Protein AF-0000000086744823 (afdb_homodimer)

Organism: NCBI:txid471575

Nearest PDB structures (foldseek):
  2ict-assembly1_A  TM=8.685E-01  e=1.129E-08  Escherichia coli CFT073
  2icp-assembly1_A  TM=9.315E-01  e=4.390E-08  Escherichia coli CFT073
  6cf1-assembly1_A  TM=9.263E-01  e=2.121E-07  Proteus vulgaris
  6cf1-assembly1_B  TM=9.014E-01  e=3.276E-07  Proteus vulgaris
  6chv-assembly1_C  TM=9.657E-01  e=1.025E-06  Proteus vulgaris

InterPro domains:
  IPR001387 Cro/C1-type, helix-turn-helix domain [PF01381] (16-65)
  IPR001387 Cro/C1-type, helix-turn-helix domain [PS50943] (13-67)
  IPR001387 Cro/C1-type, helix-turn-helix domain [SM00530] (12-67)
  IPR001387 Cro/C1-type, helix-turn-helix domain [cd00093] (10-65)
  IPR010982 Lambda repressor-like, DNA-binding domain superfamily [G3DSA:1.10.260.40] (1-90)
  IPR010982 Lambda repressor-like, DNA-binding domain superfamily [SSF47413] (8-87)
  IPR013430 Toxin-antitoxin system, antidote protein, HigA [PTHR36924] (1-86)
  IPR013430 Toxin-antitoxin system, antidote protein, HigA [TIGR02607] (3-82)

Structure (mmCIF, N/CA/C/O backbone):
data_AF-0000000086744823-model_v1
#
loop_
_entity.id
_entity.type
_entity.pdbx_description
1 polymer 'Addiction module antidote protein, HigA family'
#
loop_
_atom_site.group_PDB
_atom_site.id
_atom_site.type_symbol
_atom_site.label_atom_id
_atom_site.label_alt_id
_atom_site.label_comp_id
_atom_site.label_asym_id
_atom_site.label_entity_id
_atom_site.label_seq_id
_atom_site.pdbx_PDB_ins_code
_atom_site.Cartn_x
_atom_site.Cartn_y
_atom_site.Cartn_z
_atom_site.occupancy
_atom_site.B_iso_or_equiv
_atom_site.auth_seq_id
_atom_site.auth_comp_id
_atom_site.auth_asym_id
_atom_site.auth_atom_id
_atom_site.pdbx_PDB_model_num
ATOM 1 N N . MET A 1 1 ? -9.789 -8.57 24.078 1 36.53 1 MET A N 1
ATOM 2 C CA . MET A 1 1 ? -9.242 -9.414 23.016 1 36.53 1 MET A CA 1
ATOM 3 C C . MET A 1 1 ? -8.055 -8.734 22.344 1 36.53 1 MET A C 1
ATOM 5 O O . MET A 1 1 ? -8.172 -7.609 21.859 1 36.53 1 MET A O 1
ATOM 9 N N . THR A 1 2 ? -6.91 -9.086 22.781 1 45.69 2 THR A N 1
ATOM 10 C CA . THR A 1 2 ? -5.645 -8.484 22.375 1 45.69 2 THR A CA 1
ATOM 11 C C . THR A 1 2 ? -5.57 -8.352 20.844 1 45.69 2 THR A C 1
ATOM 13 O O . THR A 1 2 ? -6.016 -9.242 20.125 1 45.69 2 THR A O 1
ATOM 16 N N . LYS A 1 3 ? -5.641 -7.324 20.359 1 59 3 LYS A N 1
ATOM 17 C CA . LYS A 1 3 ? -5.789 -7.066 18.938 1 59 3 LYS A CA 1
ATOM 18 C C . LYS A 1 3 ? -4.793 -7.891 18.125 1 59 3 LYS A C 1
ATOM 20 O O . LYS A 1 3 ? -3.58 -7.734 18.266 1 59 3 LYS A O 1
ATOM 25 N N . ARG A 1 4 ? -5 -9.133 17.781 1 75.38 4 ARG A N 1
ATOM 26 C CA . ARG A 1 4 ? -4.141 -10.047 17.047 1 75.38 4 ARG A CA 1
ATOM 27 C C . ARG A 1 4 ? -3.756 -9.461 15.695 1 75.38 4 ARG A C 1
ATOM 29 O O . ARG A 1 4 ? -4.566 -8.797 15.047 1 75.38 4 ARG A O 1
ATOM 36 N N . MET A 1 5 ? -2.48 -9.422 15.492 1 85.38 5 MET A N 1
ATOM 37 C CA . MET A 1 5 ? -1.917 -8.992 14.219 1 85.38 5 MET A CA 1
ATOM 38 C C . MET A 1 5 ? -2.506 -9.789 13.062 1 85.38 5 MET A C 1
ATOM 40 O O . MET A 1 5 ? -2.576 -11.016 13.125 1 85.38 5 MET A O 1
ATOM 44 N N . PRO A 1 6 ? -3.061 -9.148 12.102 1 91 6 PRO A N 1
ATOM 45 C CA . PRO A 1 6 ? -3.49 -9.891 10.914 1 91 6 PRO A CA 1
ATOM 46 C C . PRO A 1 6 ? -2.352 -10.664 10.258 1 91 6 PRO A C 1
ATOM 48 O O . PRO A 1 6 ? -1.188 -10.266 10.359 1 91 6 PRO A O 1
ATOM 51 N N . PRO A 1 7 ? -2.73 -11.789 9.672 1 92 7 PRO A N 1
ATOM 52 C CA . PRO A 1 7 ? -1.676 -12.531 8.977 1 92 7 PRO A CA 1
ATOM 53 C C . PRO A 1 7 ? -1.131 -11.789 7.762 1 92 7 PRO A C 1
ATOM 55 O O . PRO A 1 7 ? -1.857 -11.016 7.133 1 92 7 PRO A O 1
ATOM 58 N N . HIS A 1 8 ? 0.175 -11.977 7.48 1 94.81 8 HIS A N 1
ATOM 59 C CA . HIS A 1 8 ? 0.732 -11.492 6.223 1 94.81 8 HIS A CA 1
ATOM 60 C C . HIS A 1 8 ? 0.038 -12.141 5.031 1 94.81 8 HIS A C 1
ATOM 62 O O . HIS A 1 8 ? -0.361 -13.305 5.098 1 94.81 8 HIS A O 1
ATOM 68 N N . PRO A 1 9 ? -0.088 -11.469 3.93 1 96.56 9 PRO A N 1
ATOM 69 C CA . PRO A 1 9 ? -0.709 -12.055 2.74 1 96.56 9 PRO A CA 1
ATOM 70 C C . PRO A 1 9 ? -0.057 -13.367 2.32 1 96.56 9 PRO A C 1
ATOM 72 O O . PRO A 1 9 ? -0.705 -14.211 1.698 1 96.56 9 PRO A O 1
ATOM 75 N N . GLY A 1 10 ? 1.222 -13.508 2.645 1 97.56 10 GLY A N 1
ATOM 76 C CA . GLY A 1 10 ? 1.954 -14.711 2.281 1 97.56 10 GLY A CA 1
ATOM 77 C C . GLY A 1 10 ? 1.254 -15.984 2.707 1 97.56 10 GLY A C 1
ATOM 78 O O . GLY A 1 10 ? 1.367 -17.016 2.039 1 97.56 10 GLY A O 1
ATOM 79 N N . ARG A 1 11 ? 0.621 -15.883 3.82 1 96.88 11 ARG A N 1
ATOM 80 C CA . ARG A 1 11 ? -0.115 -17.047 4.305 1 96.88 11 ARG A CA 1
ATOM 81 C C . ARG A 1 11 ? -1.202 -17.453 3.318 1 96.88 11 ARG A C 1
ATOM 83 O O . ARG A 1 11 ? -1.401 -18.656 3.068 1 96.88 11 ARG A O 1
ATOM 90 N N . TYR A 1 12 ? -1.898 -16.531 2.723 1 96.94 12 TYR A N 1
ATOM 91 C CA . TYR A 1 12 ? -2.959 -16.797 1.758 1 96.94 12 TYR A CA 1
ATOM 92 C C . TYR A 1 12 ? -2.385 -17.359 0.459 1 96.94 12 TYR A C 1
ATOM 94 O O . TYR A 1 12 ? -3.004 -18.203 -0.188 1 96.94 12 TYR A O 1
ATOM 102 N N . ILE A 1 13 ? -1.254 -16.844 0.133 1 97.81 13 ILE A N 1
ATOM 103 C CA . ILE A 1 13 ? -0.578 -17.375 -1.045 1 97.81 13 ILE A CA 1
ATOM 104 C C . ILE A 1 13 ? -0.221 -18.844 -0.814 1 97.81 13 ILE A C 1
ATOM 106 O O . ILE A 1 13 ? -0.459 -19.688 -1.679 1 97.81 13 ILE A O 1
ATOM 110 N N . SER A 1 14 ? 0.342 -19.094 0.362 1 97.56 14 SER A N 1
ATOM 111 C CA . SER A 1 14 ? 0.694 -20.469 0.732 1 97.56 14 SER A CA 1
ATOM 112 C C . SER A 1 14 ? -0.523 -21.391 0.679 1 97.56 14 SER A C 1
ATOM 114 O O . SER A 1 14 ? -0.449 -22.484 0.141 1 97.56 14 SER A O 1
ATOM 116 N N . ASP A 1 15 ? -1.592 -20.938 1.208 1 97 15 ASP A N 1
ATOM 117 C CA . ASP A 1 15 ? -2.836 -21.703 1.188 1 97 15 ASP A CA 1
ATOM 118 C C . ASP A 1 15 ? -3.27 -22 -0.245 1 97 15 ASP A C 1
ATOM 120 O O . ASP A 1 15 ? -3.691 -23.125 -0.548 1 97 15 ASP A O 1
ATOM 124 N N . GLU A 1 16 ? -3.207 -21.016 -1.104 1 95.44 16 GLU A N 1
ATOM 125 C CA . GLU A 1 16 ? -3.586 -21.188 -2.502 1 95.44 16 GLU A CA 1
ATOM 126 C C . GLU A 1 16 ? -2.66 -22.188 -3.205 1 95.44 16 GLU A C 1
ATOM 128 O O . GLU A 1 16 ? -3.107 -22.984 -4.027 1 95.44 16 GLU A O 1
ATOM 133 N N . MET A 1 17 ? -1.376 -22.094 -2.9 1 96.31 17 MET A N 1
ATOM 134 C CA . MET A 1 17 ? -0.42 -23.047 -3.467 1 96.31 17 MET A CA 1
ATOM 135 C C . MET A 1 17 ? -0.788 -24.469 -3.098 1 96.31 17 MET A C 1
ATOM 137 O O . MET A 1 17 ? -0.716 -25.375 -3.936 1 96.31 17 MET A O 1
ATOM 141 N N . GLU A 1 18 ? -1.136 -24.641 -1.868 1 96.56 18 GLU A N 1
ATOM 142 C CA . GLU A 1 18 ? -1.548 -25.969 -1.407 1 96.56 18 GLU A CA 1
ATOM 143 C C . GLU A 1 18 ? -2.816 -26.422 -2.119 1 96.56 18 GLU A C 1
ATOM 145 O O . GLU A 1 18 ? -2.908 -27.578 -2.551 1 96.56 18 GLU A O 1
ATOM 150 N N . HIS A 1 19 ? -3.746 -25.547 -2.242 1 94.62 19 HIS A N 1
ATOM 151 C CA . HIS A 1 19 ? -5.004 -25.844 -2.916 1 94.62 19 HIS A CA 1
ATOM 152 C C . HIS A 1 19 ? -4.77 -26.25 -4.371 1 94.62 19 HIS A C 1
ATOM 154 O O . HIS A 1 19 ? -5.379 -27.203 -4.859 1 94.62 19 HIS A O 1
ATOM 160 N N . LEU A 1 20 ? -3.871 -25.547 -5 1 93.44 20 LEU A N 1
ATOM 161 C CA . LEU A 1 20 ? -3.57 -25.781 -6.406 1 93.44 20 LEU A CA 1
ATOM 162 C C . LEU A 1 20 ? -2.551 -26.906 -6.562 1 93.44 20 LEU A C 1
ATOM 164 O O . LEU A 1 20 ? -2.268 -27.328 -7.684 1 93.44 20 LEU A O 1
ATOM 168 N N . ASN A 1 21 ? -2.02 -27.297 -5.438 1 96.06 21 ASN A N 1
ATOM 169 C CA . ASN A 1 21 ? -0.998 -28.344 -5.414 1 96.06 21 ASN A CA 1
ATOM 170 C C . ASN A 1 21 ? 0.19 -27.984 -6.301 1 96.06 21 ASN A C 1
ATOM 172 O O . ASN A 1 21 ? 0.597 -28.766 -7.152 1 96.06 21 ASN A O 1
ATOM 176 N N . ILE A 1 22 ? 0.748 -26.781 -6.043 1 96.31 22 ILE A N 1
ATOM 177 C CA . ILE A 1 22 ? 1.895 -26.344 -6.828 1 96.31 22 ILE A CA 1
ATOM 178 C C . ILE A 1 22 ? 3.043 -25.969 -5.891 1 96.31 22 ILE A C 1
ATOM 180 O O . ILE A 1 22 ? 2.82 -25.625 -4.73 1 96.31 22 ILE A O 1
ATOM 184 N N . SER A 1 23 ? 4.23 -26.062 -6.492 1 97.88 23 SER A N 1
ATOM 185 C CA . SER A 1 23 ? 5.43 -25.688 -5.746 1 97.88 23 SER A CA 1
ATOM 186 C C . SER A 1 23 ? 5.699 -24.203 -5.844 1 97.88 23 SER A C 1
ATOM 188 O O . SER A 1 23 ? 5.105 -23.5 -6.668 1 97.88 23 SER A O 1
ATOM 190 N N . LEU A 1 24 ? 6.621 -23.781 -4.996 1 98.31 24 LEU A N 1
ATOM 191 C CA . LEU A 1 24 ? 7.051 -22.391 -5.047 1 98.31 24 LEU A CA 1
ATOM 192 C C . LEU A 1 24 ? 7.688 -22.062 -6.398 1 98.31 24 LEU A C 1
ATOM 194 O O . LEU A 1 24 ? 7.477 -20.969 -6.941 1 98.31 24 LEU A O 1
ATOM 198 N N . ARG A 1 25 ? 8.414 -22.984 -6.906 1 98.38 25 ARG A N 1
ATOM 199 C CA . ARG A 1 25 ? 9.078 -22.797 -8.188 1 98.38 25 ARG A CA 1
ATOM 200 C C . ARG A 1 25 ? 8.062 -22.672 -9.32 1 98.38 25 ARG A C 1
ATOM 202 O O . ARG A 1 25 ? 8.234 -21.859 -10.227 1 98.38 25 ARG A O 1
ATOM 209 N N . ALA A 1 26 ? 7.074 -23.469 -9.25 1 98 26 ALA A N 1
ATOM 210 C CA . ALA A 1 26 ? 6.016 -23.422 -10.258 1 98 26 ALA A CA 1
ATOM 211 C C . ALA A 1 26 ? 5.285 -22.078 -10.211 1 98 26 ALA A C 1
ATOM 213 O O . ALA A 1 26 ? 4.988 -21.5 -11.258 1 98 26 ALA A O 1
ATOM 214 N N . LEU A 1 27 ? 4.969 -21.641 -9.008 1 98.19 27 LEU A N 1
ATOM 215 C CA . LEU A 1 27 ? 4.328 -20.344 -8.852 1 98.19 27 LEU A CA 1
ATOM 216 C C . LEU A 1 27 ? 5.223 -19.219 -9.391 1 98.19 27 LEU A C 1
ATOM 218 O O . LEU A 1 27 ? 4.754 -18.328 -10.086 1 98.19 27 LEU A O 1
ATOM 222 N N . ALA A 1 28 ? 6.461 -19.25 -9.047 1 98.62 28 ALA A N 1
ATOM 223 C CA . ALA A 1 28 ? 7.426 -18.266 -9.508 1 98.62 28 ALA A CA 1
ATOM 224 C C . ALA A 1 28 ? 7.43 -18.156 -11.031 1 98.62 28 ALA A C 1
ATOM 226 O O . ALA A 1 28 ? 7.398 -17.062 -11.586 1 98.62 28 ALA A O 1
ATOM 227 N N . ARG A 1 29 ? 7.465 -19.281 -11.641 1 98.19 29 ARG A N 1
ATOM 228 C CA . ARG A 1 29 ? 7.449 -19.328 -13.102 1 98.19 29 ARG A CA 1
ATOM 229 C C . ARG A 1 29 ? 6.172 -18.703 -13.656 1 98.19 29 ARG A C 1
ATOM 231 O O . ARG A 1 29 ? 6.219 -17.922 -14.602 1 98.19 29 ARG A O 1
ATOM 238 N N . ALA A 1 30 ? 5.074 -19.078 -13.055 1 97.69 30 ALA A N 1
ATOM 239 C CA . ALA A 1 30 ? 3.783 -18.578 -13.508 1 97.69 30 ALA A CA 1
ATOM 240 C C . ALA A 1 30 ? 3.701 -17.062 -13.352 1 97.69 30 ALA A C 1
ATOM 242 O O . ALA A 1 30 ? 3.076 -16.375 -14.164 1 97.69 30 ALA A O 1
ATOM 243 N N . LEU A 1 31 ? 4.328 -16.562 -12.336 1 97.69 31 LEU A N 1
ATOM 244 C CA . LEU A 1 31 ? 4.301 -15.141 -12.008 1 97.69 31 LEU A CA 1
ATOM 245 C C . LEU A 1 31 ? 5.367 -14.383 -12.789 1 97.69 31 LEU A C 1
ATOM 247 O O . LEU A 1 31 ? 5.402 -13.148 -12.773 1 97.69 31 LEU A O 1
ATOM 251 N N . ASP A 1 32 ? 6.25 -15.086 -13.414 1 97.75 32 ASP A N 1
ATOM 252 C CA . ASP A 1 32 ? 7.379 -14.5 -14.133 1 97.75 32 ASP A CA 1
ATOM 253 C C . ASP A 1 32 ? 8.273 -13.695 -13.188 1 97.75 32 ASP A C 1
ATOM 255 O O . ASP A 1 32 ? 8.594 -12.539 -13.461 1 97.75 32 ASP A O 1
ATOM 259 N N . VAL A 1 33 ? 8.523 -14.297 -12.086 1 97.94 33 VAL A N 1
ATOM 260 C CA . VAL A 1 33 ? 9.461 -13.742 -11.117 1 97.94 33 VAL A CA 1
ATOM 261 C C . VAL A 1 33 ? 10.406 -14.844 -10.625 1 97.94 33 VAL A C 1
ATOM 263 O O . VAL A 1 33 ? 10.195 -16.016 -10.914 1 97.94 33 VAL A O 1
ATOM 266 N N . SER A 1 34 ? 11.43 -14.422 -9.953 1 98.5 34 SER A N 1
ATOM 267 C CA . SER A 1 34 ? 12.352 -15.414 -9.398 1 98.5 34 SER A CA 1
ATOM 268 C C . SER A 1 34 ? 11.734 -16.141 -8.203 1 98.5 34 SER A C 1
ATOM 270 O O . SER A 1 34 ? 10.914 -15.57 -7.484 1 98.5 34 SER A O 1
ATOM 272 N N . PRO A 1 35 ? 12.141 -17.359 -7.961 1 98.56 35 PRO A N 1
ATOM 273 C CA . PRO A 1 35 ? 11.711 -18.062 -6.75 1 98.56 35 PRO A CA 1
ATOM 274 C C . PRO A 1 35 ? 12.039 -17.281 -5.473 1 98.56 35 PRO A C 1
ATOM 276 O O . PRO A 1 35 ? 11.258 -17.297 -4.523 1 98.56 35 PRO A O 1
ATOM 279 N N . SER A 1 36 ? 13.133 -16.641 -5.516 1 98.69 36 SER A N 1
ATOM 280 C CA . SER A 1 36 ? 13.516 -15.859 -4.344 1 98.69 36 SER A CA 1
ATOM 281 C C . SER A 1 36 ? 12.539 -14.719 -4.094 1 98.69 36 SER A C 1
ATOM 283 O O . SER A 1 36 ? 12.188 -14.43 -2.947 1 98.69 36 SER A O 1
ATOM 285 N N . THR A 1 37 ? 12.062 -14.078 -5.113 1 98.25 37 THR A N 1
ATOM 286 C CA . THR A 1 37 ? 11.148 -12.953 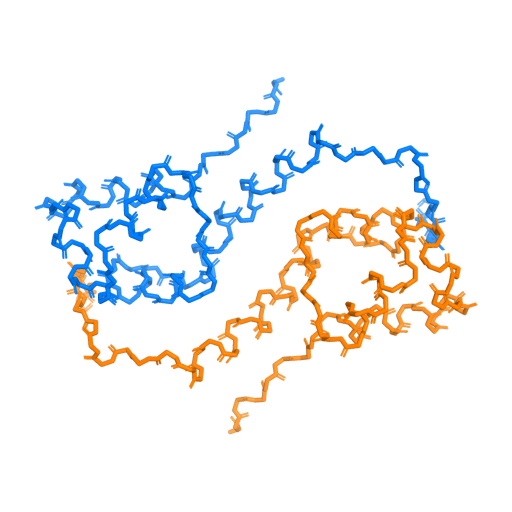-5.008 1 98.25 37 THR A CA 1
ATOM 287 C C . THR A 1 37 ? 9.828 -13.383 -4.387 1 98.25 37 THR A C 1
ATOM 289 O O . THR A 1 37 ? 9.391 -12.805 -3.387 1 98.25 37 THR A O 1
ATOM 292 N N . ILE A 1 38 ? 9.234 -14.391 -4.953 1 98.56 38 ILE A N 1
ATOM 293 C CA . ILE A 1 38 ? 7.93 -14.805 -4.449 1 98.56 38 ILE A CA 1
ATOM 294 C C . ILE A 1 38 ? 8.102 -15.547 -3.125 1 98.56 38 ILE A C 1
ATOM 296 O O . ILE A 1 38 ? 7.234 -15.477 -2.25 1 98.56 38 ILE A O 1
ATOM 300 N N . GLY A 1 39 ? 9.211 -16.25 -2.949 1 98.69 39 GLY A N 1
ATOM 301 C CA . GLY A 1 39 ? 9.492 -16.922 -1.688 1 98.69 39 GLY A CA 1
ATOM 302 C C . GLY A 1 39 ? 9.484 -15.977 -0.501 1 98.69 39 GLY A C 1
ATOM 303 O O . GLY A 1 39 ? 8.891 -16.281 0.536 1 98.69 39 GLY A O 1
ATOM 304 N N . ARG A 1 40 ? 10.062 -14.836 -0.636 1 98.5 40 ARG A N 1
ATOM 305 C CA . ARG A 1 40 ? 10.094 -13.828 0.422 1 98.5 40 ARG A CA 1
ATOM 306 C C . ARG A 1 40 ? 8.688 -13.328 0.739 1 98.5 40 ARG A C 1
ATOM 308 O O . ARG A 1 40 ? 8.367 -13.039 1.896 1 98.5 40 ARG A O 1
ATOM 315 N N . VAL A 1 41 ? 7.867 -13.18 -0.254 1 98.62 41 VAL A N 1
ATOM 316 C CA . VAL A 1 41 ? 6.488 -12.75 -0.053 1 98.62 41 VAL A CA 1
ATOM 317 C C . VAL A 1 41 ? 5.715 -13.828 0.701 1 98.62 41 VAL A C 1
ATOM 319 O O . VAL A 1 41 ? 5.023 -13.539 1.679 1 98.62 41 VAL A O 1
ATOM 322 N N . VAL A 1 42 ? 5.891 -15.055 0.326 1 98.31 42 VAL A N 1
ATOM 323 C CA . VAL A 1 42 ? 5.176 -16.172 0.914 1 98.31 42 VAL A CA 1
ATOM 324 C C . VAL A 1 42 ? 5.586 -16.344 2.373 1 98.31 42 VAL A C 1
ATOM 326 O O . VAL A 1 42 ? 4.75 -16.641 3.232 1 98.31 42 VAL A O 1
ATOM 329 N N . GLU A 1 43 ? 6.816 -16.094 2.646 1 97.31 43 GLU A N 1
ATOM 330 C CA . GLU A 1 43 ? 7.348 -16.25 3.996 1 97.31 43 GLU A CA 1
ATOM 331 C C . GLU A 1 43 ? 7.059 -15.023 4.852 1 97.31 43 GLU A C 1
ATOM 333 O O . GLU A 1 43 ? 7.316 -15.031 6.059 1 97.31 43 GLU A O 1
ATOM 338 N N . GLY A 1 44 ? 6.613 -13.984 4.273 1 96.5 44 GLY A N 1
ATOM 339 C CA . GLY A 1 44 ? 6.215 -12.797 5.012 1 96.5 44 GLY A CA 1
ATOM 340 C C . GLY A 1 44 ? 7.352 -11.812 5.211 1 96.5 44 GLY A C 1
ATOM 341 O O . GLY A 1 44 ? 7.23 -10.867 5.988 1 96.5 44 GLY A O 1
ATOM 342 N N . SER A 1 45 ? 8.43 -12.016 4.551 1 97 45 SER A N 1
ATOM 343 C CA . SER A 1 45 ? 9.57 -11.125 4.73 1 97 45 SER A CA 1
ATOM 344 C C . SER A 1 45 ? 9.594 -10.031 3.666 1 97 45 SER A C 1
ATOM 346 O O . SER A 1 45 ? 10.438 -9.133 3.711 1 97 45 SER A O 1
ATOM 348 N N . ALA A 1 46 ? 8.773 -10.055 2.668 1 97.56 46 ALA A N 1
ATOM 349 C CA . ALA A 1 46 ? 8.562 -9 1.684 1 97.56 46 ALA A CA 1
ATOM 350 C C . ALA A 1 46 ? 7.078 -8.688 1.52 1 97.56 46 ALA A C 1
ATOM 352 O O . ALA A 1 46 ? 6.234 -9.57 1.695 1 97.56 46 ALA A O 1
ATOM 353 N N . ALA A 1 47 ? 6.805 -7.492 1.222 1 97.31 47 ALA A N 1
ATOM 354 C CA . ALA A 1 47 ? 5.422 -7.039 1.086 1 97.31 47 ALA A CA 1
ATOM 355 C C . ALA A 1 47 ? 4.855 -7.41 -0.283 1 97.31 47 ALA A C 1
ATOM 357 O O . ALA A 1 47 ? 5.605 -7.578 -1.246 1 97.31 47 ALA A O 1
ATOM 358 N N . VAL A 1 48 ? 3.539 -7.543 -0.321 1 98.06 48 VAL A N 1
ATOM 359 C CA . VAL A 1 48 ? 2.834 -7.539 -1.599 1 98.06 48 VAL A CA 1
ATOM 360 C C . VAL A 1 48 ? 2.764 -6.117 -2.146 1 98.06 48 VAL A C 1
ATOM 362 O O . VAL A 1 48 ? 1.975 -5.297 -1.667 1 98.06 48 VAL A O 1
ATOM 365 N N . THR A 1 49 ? 3.588 -5.852 -3.139 1 97.25 49 THR A N 1
ATOM 366 C CA . THR A 1 49 ? 3.598 -4.562 -3.818 1 97.25 49 THR A CA 1
ATOM 367 C C . THR A 1 49 ? 2.477 -4.484 -4.852 1 97.25 49 THR A C 1
ATOM 369 O O . THR A 1 49 ? 1.84 -5.496 -5.16 1 97.25 49 THR A O 1
ATOM 372 N N . PRO A 1 50 ? 2.211 -3.281 -5.375 1 97.25 50 PRO A N 1
ATOM 373 C CA . PRO A 1 50 ? 1.216 -3.188 -6.445 1 97.25 50 PRO A CA 1
ATOM 374 C C . PRO A 1 50 ? 1.538 -4.098 -7.629 1 97.25 50 PRO A C 1
ATOM 376 O O . PRO A 1 50 ? 0.644 -4.75 -8.172 1 97.25 50 PRO A O 1
ATOM 379 N N . GLY A 1 51 ? 2.82 -4.141 -7.977 1 97.31 51 GLY A N 1
ATOM 380 C CA . GLY A 1 51 ? 3.219 -5.031 -9.055 1 97.31 51 GLY A CA 1
ATOM 381 C C . GLY A 1 51 ? 2.961 -6.492 -8.75 1 97.31 51 GLY A C 1
ATOM 382 O O . GLY A 1 51 ? 2.434 -7.227 -9.594 1 97.31 51 GLY A O 1
ATOM 383 N N . MET A 1 52 ? 3.338 -6.898 -7.598 1 97.88 52 MET A N 1
ATOM 384 C CA . MET A 1 52 ? 3.109 -8.281 -7.184 1 97.88 52 MET A CA 1
ATOM 385 C C . MET A 1 52 ? 1.617 -8.586 -7.098 1 97.88 52 MET A C 1
ATOM 387 O O . MET A 1 52 ? 1.182 -9.68 -7.453 1 97.88 52 MET A O 1
ATOM 391 N N . ALA A 1 53 ? 0.842 -7.633 -6.617 1 98.19 53 ALA A N 1
ATOM 392 C CA . ALA A 1 53 ? -0.606 -7.789 -6.504 1 98.19 53 ALA A CA 1
ATOM 393 C C . ALA A 1 53 ? -1.235 -8.07 -7.867 1 98.19 53 ALA A C 1
ATOM 395 O O . ALA A 1 53 ? -2.09 -8.945 -7.996 1 98.19 53 ALA A O 1
ATOM 396 N N . VAL A 1 54 ? -0.8 -7.344 -8.852 1 97.44 54 VAL A N 1
ATOM 397 C CA . VAL A 1 54 ? -1.31 -7.523 -10.203 1 97.44 54 VAL A CA 1
ATOM 398 C C . VAL A 1 54 ? -0.943 -8.914 -10.711 1 97.44 54 VAL A C 1
ATOM 400 O O . VAL A 1 54 ? -1.778 -9.617 -11.289 1 97.44 54 VAL A O 1
ATOM 403 N N . ARG A 1 55 ? 0.252 -9.312 -10.445 1 97.56 55 ARG A N 1
ATOM 404 C CA . ARG A 1 55 ? 0.708 -10.633 -10.867 1 97.56 55 ARG A CA 1
ATOM 405 C C . ARG A 1 55 ? -0.089 -11.734 -10.172 1 97.56 55 ARG A C 1
ATOM 407 O O . ARG A 1 55 ? -0.544 -12.68 -10.82 1 97.56 55 ARG A O 1
ATOM 414 N N . LEU A 1 56 ? -0.261 -11.602 -8.914 1 97.62 56 LEU A N 1
ATOM 415 C CA . LEU A 1 56 ? -0.985 -12.602 -8.133 1 97.62 56 LEU A CA 1
ATOM 416 C C . LEU A 1 56 ? -2.428 -12.727 -8.617 1 97.62 56 LEU A C 1
ATOM 418 O O . LEU A 1 56 ? -2.943 -13.836 -8.773 1 97.62 56 LEU A O 1
ATOM 422 N N . ALA A 1 57 ? -3.047 -11.602 -8.781 1 96.38 57 ALA A N 1
ATOM 423 C CA . ALA A 1 57 ? -4.426 -11.586 -9.266 1 96.38 57 ALA A CA 1
ATOM 424 C C . ALA A 1 57 ? -4.551 -12.32 -10.594 1 96.38 57 ALA A C 1
ATOM 426 O O . ALA A 1 57 ? -5.516 -13.062 -10.82 1 96.38 57 ALA A O 1
ATOM 427 N N . SER A 1 58 ? -3.592 -12.148 -11.406 1 95.56 58 SER A N 1
ATOM 428 C CA . SER A 1 58 ? -3.594 -12.75 -12.734 1 95.56 58 SER A CA 1
ATOM 429 C C . SER A 1 58 ? -3.365 -14.258 -12.656 1 95.56 58 SER A C 1
ATOM 431 O O . SER A 1 58 ? -3.932 -15.023 -13.445 1 95.56 58 SER A O 1
ATOM 433 N N . VAL A 1 59 ? -2.592 -14.703 -11.742 1 96.5 59 VAL A N 1
ATOM 434 C CA . VAL A 1 59 ? -2.084 -16.078 -11.766 1 96.5 59 VAL A CA 1
ATOM 435 C C . VAL A 1 59 ? -2.916 -16.953 -10.828 1 96.5 59 VAL A C 1
ATOM 437 O O . VAL A 1 59 ? -3.279 -18.078 -11.172 1 96.5 59 VAL A O 1
ATOM 440 N N . ILE A 1 60 ? -3.244 -16.391 -9.672 1 94.06 60 ILE A N 1
ATOM 441 C CA . ILE A 1 60 ? -3.93 -17.281 -8.742 1 94.06 60 ILE A CA 1
ATOM 442 C C . ILE A 1 60 ? -5.312 -16.734 -8.414 1 94.06 60 ILE A C 1
ATOM 444 O O . ILE A 1 60 ? -6.098 -17.375 -7.715 1 94.06 60 ILE A O 1
ATOM 448 N N . GLY A 1 61 ? -5.559 -15.477 -8.781 1 93.25 61 GLY A N 1
ATOM 449 C CA . GLY A 1 61 ? -6.945 -15.039 -8.766 1 93.25 61 GLY A CA 1
ATOM 450 C C . GLY A 1 61 ? -7.199 -13.898 -7.801 1 93.25 61 GLY A C 1
ATOM 451 O O . GLY A 1 61 ? -6.258 -13.281 -7.297 1 93.25 61 GLY A O 1
ATOM 452 N N . SER A 1 62 ? -8.547 -13.5 -7.691 1 93.81 62 SER A N 1
ATOM 453 C CA . SER A 1 62 ? -9.016 -12.336 -6.949 1 93.81 62 SER A CA 1
ATOM 454 C C . SER A 1 62 ? -8.688 -11.039 -7.684 1 93.81 62 SER A C 1
ATOM 456 O O . SER A 1 62 ? -8.719 -10.992 -8.914 1 93.81 62 SER A O 1
ATOM 458 N N . THR A 1 63 ? -8.594 -9.977 -6.945 1 96.38 63 THR A N 1
ATOM 459 C CA . THR A 1 63 ? -8.25 -8.695 -7.543 1 96.38 63 THR A CA 1
ATOM 460 C C . THR A 1 63 ? -6.973 -8.133 -6.918 1 96.38 63 THR A C 1
ATOM 462 O O . THR A 1 63 ? -6.621 -8.484 -5.793 1 96.38 63 THR A O 1
ATOM 465 N N . PRO A 1 64 ? -6.281 -7.332 -7.676 1 97.25 64 PRO A N 1
ATOM 466 C CA . PRO A 1 64 ? -5.113 -6.68 -7.074 1 97.25 64 PRO A CA 1
ATOM 467 C C . PRO A 1 64 ? -5.457 -5.926 -5.793 1 97.25 64 PRO A C 1
ATOM 469 O O . PRO A 1 64 ? -4.676 -5.938 -4.84 1 97.25 64 PRO A O 1
ATOM 472 N N . GLU A 1 65 ? -6.59 -5.301 -5.805 1 96.69 65 GLU A N 1
ATOM 473 C CA . GLU A 1 65 ? -7.039 -4.551 -4.633 1 96.69 65 GLU A CA 1
ATOM 474 C C . GLU A 1 65 ? -7.172 -5.457 -3.414 1 96.69 65 GLU A C 1
ATOM 476 O O . GLU A 1 65 ? -6.848 -5.051 -2.295 1 96.69 65 GLU A O 1
ATOM 481 N N . MET A 1 66 ? -7.676 -6.625 -3.646 1 96.31 66 MET A N 1
ATOM 482 C CA . MET A 1 66 ? -7.832 -7.566 -2.541 1 96.31 66 MET A CA 1
ATOM 483 C C . MET A 1 66 ? -6.48 -7.914 -1.93 1 96.31 66 MET A C 1
ATOM 485 O O . MET A 1 66 ? -6.316 -7.883 -0.708 1 96.31 66 MET A O 1
ATOM 489 N N . TRP A 1 67 ? -5.516 -8.234 -2.721 1 97.75 67 TRP A N 1
ATOM 490 C CA . TRP A 1 67 ? -4.18 -8.578 -2.252 1 97.75 67 TRP A CA 1
ATOM 491 C C . TRP A 1 67 ? -3.545 -7.41 -1.504 1 97.75 67 TRP A C 1
ATOM 493 O O . TRP A 1 67 ? -2.9 -7.605 -0.47 1 97.75 67 TRP A O 1
ATOM 503 N N . LEU A 1 68 ? -3.703 -6.219 -2.025 1 97.25 68 LEU A N 1
ATOM 504 C CA . LEU A 1 68 ? -3.141 -5.039 -1.38 1 97.25 68 LEU A CA 1
ATOM 505 C C . LEU A 1 68 ? -3.828 -4.77 -0.046 1 97.25 68 LEU A C 1
ATOM 507 O O . LEU A 1 68 ? -3.195 -4.289 0.897 1 97.25 68 LEU A O 1
ATOM 511 N N . ARG A 1 69 ? -5.105 -5.078 0.029 1 96.38 69 ARG A N 1
ATOM 512 C CA . ARG A 1 69 ? -5.832 -4.887 1.281 1 96.38 69 ARG A CA 1
ATOM 513 C C . ARG A 1 69 ? -5.273 -5.785 2.379 1 96.38 69 ARG A C 1
ATOM 515 O O . ARG A 1 69 ? -5.168 -5.371 3.535 1 96.38 69 ARG A O 1
ATOM 522 N N . LEU A 1 70 ? -4.965 -6.996 2.08 1 96.62 70 LEU A N 1
ATOM 523 C CA . LEU A 1 70 ? -4.34 -7.898 3.041 1 96.62 70 LEU A CA 1
ATOM 524 C C . LEU A 1 70 ? -3.012 -7.34 3.533 1 96.62 70 LEU A C 1
ATOM 526 O O . LEU A 1 70 ? -2.723 -7.375 4.73 1 96.62 70 LEU A O 1
ATOM 530 N N . GLN A 1 71 ? -2.262 -6.84 2.635 1 97.06 71 GLN A N 1
ATOM 531 C CA . GLN A 1 71 ? -0.97 -6.25 2.971 1 97.06 71 GLN A CA 1
ATOM 532 C C . GLN A 1 71 ? -1.142 -5.02 3.855 1 97.06 71 GLN A C 1
ATOM 534 O O . GLN A 1 71 ? -0.392 -4.828 4.816 1 97.06 71 GLN A O 1
ATOM 539 N N . GLU A 1 72 ? -2.061 -4.207 3.443 1 95.94 72 GLU A N 1
ATOM 540 C CA . GLU A 1 72 ? -2.328 -2.975 4.18 1 95.94 72 GLU A CA 1
ATOM 541 C C . GLU A 1 72 ? -2.717 -3.271 5.625 1 95.94 72 GLU A C 1
ATOM 543 O O . GLU A 1 72 ? -2.266 -2.59 6.547 1 95.94 72 GLU A O 1
ATOM 548 N N . ALA A 1 73 ? -3.662 -4.246 5.754 1 95.81 73 ALA A N 1
ATOM 549 C CA . ALA A 1 73 ? -4.078 -4.633 7.098 1 95.81 73 ALA A CA 1
ATOM 550 C C . ALA A 1 73 ? -2.881 -5.059 7.941 1 95.81 73 ALA A C 1
ATOM 552 O O . ALA A 1 73 ? -2.756 -4.656 9.102 1 95.81 73 ALA A O 1
ATOM 553 N N . TYR A 1 74 ? -2.057 -5.836 7.383 1 94.94 74 TYR A N 1
ATOM 554 C CA . TYR A 1 74 ? -0.854 -6.309 8.055 1 94.94 74 TYR A CA 1
ATOM 555 C C . TYR A 1 74 ? 0.078 -5.148 8.383 1 94.94 74 TYR A C 1
ATOM 557 O O . TYR A 1 74 ? 0.544 -5.023 9.523 1 94.94 74 TYR A O 1
ATOM 565 N N . SER A 1 75 ? 0.307 -4.25 7.426 1 95.81 75 SER A N 1
ATOM 566 C CA . SER A 1 75 ? 1.251 -3.148 7.566 1 95.81 75 SER A CA 1
ATOM 567 C C . SER A 1 75 ? 0.771 -2.141 8.609 1 95.81 75 SER A C 1
ATOM 569 O O . SER A 1 75 ? 1.57 -1.607 9.375 1 95.81 75 SER A O 1
ATOM 571 N N . LEU A 1 76 ? -0.454 -1.862 8.562 1 95.69 76 LEU A N 1
ATOM 572 C CA . LEU A 1 76 ? -1.003 -0.903 9.516 1 95.69 76 LEU A CA 1
ATOM 573 C C . LEU A 1 76 ? -0.905 -1.436 10.945 1 95.69 76 LEU A C 1
ATOM 575 O O . LEU A 1 76 ? -0.622 -0.679 11.875 1 95.69 76 LEU A O 1
ATOM 579 N N . ALA A 1 77 ? -1.189 -2.713 11.094 1 93.88 77 ALA A N 1
ATOM 580 C CA . ALA A 1 77 ? -1.064 -3.326 12.414 1 93.88 77 ALA A CA 1
ATOM 581 C C . ALA A 1 77 ? 0.362 -3.205 12.945 1 93.88 77 ALA A C 1
ATOM 583 O O . ALA A 1 77 ? 0.571 -2.928 14.125 1 93.88 77 ALA A O 1
ATOM 584 N N . GLN A 1 78 ? 1.346 -3.396 12.117 1 92.12 78 GLN A N 1
ATOM 585 C CA . GLN A 1 78 ? 2.748 -3.279 12.5 1 92.12 78 GLN A CA 1
ATOM 586 C C . GLN A 1 78 ? 3.092 -1.848 12.898 1 92.12 78 GLN A C 1
ATOM 588 O O . GLN A 1 78 ? 3.746 -1.622 13.922 1 92.12 78 GLN A O 1
ATOM 593 N N . VAL A 1 79 ? 2.662 -0.889 12.125 1 92.62 79 VAL A N 1
ATOM 594 C CA . VAL A 1 79 ? 3.012 0.52 12.281 1 92.62 79 VAL A CA 1
ATOM 595 C C . VAL A 1 79 ? 2.379 1.066 13.562 1 92.62 79 VAL A C 1
ATOM 597 O O . VAL A 1 79 ? 2.984 1.882 14.266 1 92.62 79 VAL A O 1
ATOM 600 N N . LYS A 1 80 ? 1.132 0.705 13.758 1 87.31 80 LYS A N 1
ATOM 601 C CA . LYS A 1 80 ? 0.423 1.197 14.93 1 87.31 80 LYS A CA 1
ATOM 602 C C . LYS A 1 80 ? 1.174 0.846 16.219 1 87.31 80 LYS A C 1
ATOM 604 O O . LYS A 1 80 ? 1.099 1.575 17.203 1 87.31 80 LYS A O 1
ATOM 609 N N . GLN A 1 81 ? 1.934 -0.195 16.141 1 88.12 81 GLN A N 1
ATOM 610 C CA . GLN A 1 81 ? 2.713 -0.604 17.312 1 88.12 81 GLN A CA 1
ATOM 611 C C . GLN A 1 81 ? 4.012 0.192 17.406 1 88.12 81 GLN A C 1
ATOM 613 O O . GLN A 1 81 ? 4.621 0.263 18.484 1 88.12 81 GLN A O 1
ATOM 618 N N . GLU A 1 82 ? 4.414 0.743 16.359 1 89.75 82 GLU A N 1
ATOM 619 C CA . GLU A 1 82 ? 5.746 1.342 16.297 1 89.75 82 GLU A CA 1
ATOM 620 C C . GLU A 1 82 ? 5.672 2.861 16.406 1 89.75 82 GLU A C 1
ATOM 622 O O . GLU A 1 82 ? 6.621 3.506 16.844 1 89.75 82 GLU A O 1
ATOM 627 N N . ILE A 1 83 ? 4.594 3.484 15.93 1 87.62 83 ILE A N 1
ATOM 628 C CA . ILE A 1 83 ? 4.516 4.934 15.797 1 87.62 83 ILE A CA 1
ATOM 629 C C . ILE A 1 83 ? 4.102 5.551 17.141 1 87.62 83 ILE A C 1
ATOM 631 O O . ILE A 1 83 ? 3.152 5.09 17.766 1 87.62 83 ILE A O 1
ATOM 635 N N . ASP A 1 84 ? 4.867 6.598 17.5 1 89.88 84 ASP A N 1
ATOM 636 C CA . ASP A 1 84 ? 4.512 7.395 18.672 1 89.88 84 ASP A CA 1
ATOM 637 C C . ASP A 1 84 ? 3.615 8.57 18.297 1 89.88 84 ASP A C 1
ATOM 639 O O . ASP A 1 84 ? 4.102 9.602 17.812 1 89.88 84 ASP A O 1
ATOM 643 N N . LEU A 1 85 ? 2.369 8.453 18.609 1 91.56 85 LEU A N 1
ATOM 644 C CA . LEU A 1 85 ? 1.379 9.438 18.172 1 91.56 85 LEU A CA 1
ATOM 645 C C . LEU A 1 85 ? 1.327 10.617 19.141 1 91.56 85 LEU A C 1
ATOM 647 O O . LEU A 1 85 ? 0.69 11.633 18.859 1 91.56 85 LEU A O 1
ATOM 651 N N . THR A 1 86 ? 1.992 10.531 20.234 1 91.88 86 THR A N 1
ATOM 652 C CA . THR A 1 86 ? 1.914 11.555 21.266 1 91.88 86 THR A CA 1
ATOM 653 C C . THR A 1 86 ? 2.609 12.836 20.812 1 91.88 86 THR A C 1
ATOM 655 O O . THR A 1 86 ? 2.35 13.914 21.344 1 91.88 86 THR A O 1
ATOM 658 N N . ARG A 1 87 ? 3.484 12.719 19.812 1 92.88 87 ARG A N 1
ATOM 659 C CA . ARG A 1 87 ? 4.246 13.875 19.344 1 92.88 87 ARG A CA 1
ATOM 660 C C . ARG A 1 87 ? 3.492 14.617 18.25 1 92.88 87 ARG A C 1
ATOM 662 O O . ARG A 1 87 ? 3.916 15.688 17.812 1 92.88 87 ARG A O 1
ATOM 669 N N . LEU A 1 88 ? 2.461 14.062 17.797 1 94.31 88 LEU A N 1
ATOM 670 C CA . LEU A 1 88 ? 1.713 14.656 16.688 1 94.31 88 LEU A CA 1
ATOM 671 C C . LEU A 1 88 ? 0.737 15.711 17.203 1 94.31 88 LEU A C 1
ATOM 673 O O . LEU A 1 88 ? 0.294 15.648 18.359 1 94.31 88 LEU A O 1
ATOM 677 N N . THR A 1 89 ? 0.435 16.719 16.359 1 94.94 89 THR A N 1
ATOM 678 C CA . THR A 1 89 ? -0.495 17.781 16.719 1 94.94 89 THR A CA 1
ATOM 679 C C . THR A 1 89 ? -1.678 17.812 15.75 1 94.94 89 THR A C 1
ATOM 681 O O . THR A 1 89 ? -1.538 18.219 14.602 1 94.94 89 THR A O 1
ATOM 684 N N . PRO A 1 90 ? -2.842 17.344 16.219 1 94.12 90 PRO A N 1
ATOM 685 C CA . PRO A 1 90 ? -4.008 17.359 15.328 1 94.12 90 PRO A CA 1
ATOM 686 C C . PRO A 1 90 ? -4.367 18.766 14.859 1 94.12 90 PRO A C 1
ATOM 688 O O . PRO A 1 90 ? -4.328 19.719 15.656 1 94.12 90 PRO A O 1
ATOM 691 N N . LEU A 1 91 ? -4.59 18.969 13.656 1 92.31 91 LEU A N 1
ATOM 692 C CA . LEU A 1 91 ? -4.914 20.266 13.078 1 92.31 91 LEU A CA 1
ATOM 693 C C . LEU A 1 91 ? -6.379 20.328 12.664 1 92.31 91 LEU A C 1
ATOM 695 O O . LEU A 1 91 ? -6.883 21.391 12.297 1 92.31 91 LEU A O 1
ATOM 699 N N . PHE A 1 92 ? -6.953 19.094 12.586 1 76.94 92 PHE A N 1
ATOM 700 C CA . PHE A 1 92 ? -8.375 19.078 12.25 1 76.94 92 PHE A CA 1
ATOM 701 C C . PHE A 1 92 ? -9.227 19.062 13.508 1 76.94 92 PHE A C 1
ATOM 703 O O . PHE A 1 92 ? -8.758 18.672 14.578 1 76.94 92 PHE A O 1
ATOM 710 N N . THR A 1 93 ? -10.281 19.906 13.633 1 67.62 93 THR A N 1
ATOM 711 C CA . THR A 1 93 ? -11.227 19.875 14.742 1 67.62 93 THR A CA 1
ATOM 712 C C . THR A 1 93 ? -12.219 18.734 14.578 1 67.62 93 THR A C 1
ATOM 714 O O . THR A 1 93 ? -12.992 18.719 13.617 1 67.62 93 THR A O 1
ATOM 717 N N . PRO A 1 94 ? -11.844 17.531 15.312 1 56.5 94 PRO A N 1
ATOM 718 C CA . PRO A 1 94 ? -12.883 16.5 15.211 1 56.5 94 PRO A CA 1
ATOM 719 C C . PRO A 1 94 ? -14.258 17.016 15.617 1 56.5 94 PRO A C 1
ATOM 721 O O . PRO A 1 94 ? -14.367 17.922 16.453 1 56.5 94 PRO A O 1
ATOM 724 N N . ALA A 1 95 ? -15.258 17.094 14.656 1 50.78 95 ALA A N 1
ATOM 725 C CA . ALA A 1 95 ? -16.578 17.531 15.102 1 50.78 95 ALA A CA 1
ATOM 726 C C . ALA A 1 95 ? -16.828 17.109 16.547 1 50.78 95 ALA A C 1
ATOM 728 O O . ALA A 1 95 ? -16.469 16 16.953 1 50.78 95 ALA A O 1
ATOM 729 N N . PRO A 1 96 ? -17.406 18.078 17.422 1 47.84 96 PRO A N 1
ATOM 730 C CA . PRO A 1 96 ? -17.766 17.703 18.781 1 47.84 96 PRO A CA 1
ATOM 731 C C . PRO A 1 96 ? -18.5 16.375 18.859 1 47.84 96 PRO A C 1
ATOM 733 O O . PRO A 1 96 ? -19.125 15.953 17.875 1 47.84 96 PRO A O 1
ATOM 736 N N . MET B 1 1 ? -13.656 6.457 -22.625 1 36.59 1 MET B N 1
ATOM 737 C CA . MET B 1 1 ? -13.078 7.402 -21.672 1 36.59 1 MET B CA 1
ATOM 738 C C . MET B 1 1 ? -11.742 6.898 -21.156 1 36.59 1 MET B C 1
ATOM 740 O O . MET B 1 1 ? -11.656 5.789 -20.625 1 36.59 1 MET B O 1
ATOM 744 N N . THR B 1 2 ? -10.719 7.363 -21.734 1 45.56 2 THR B N 1
ATOM 745 C CA . THR B 1 2 ? -9.344 6.941 -21.469 1 45.56 2 THR B CA 1
ATOM 746 C C . THR B 1 2 ? -9.086 6.852 -19.969 1 45.56 2 THR B C 1
ATOM 748 O O . THR B 1 2 ? -9.562 7.688 -19.188 1 45.56 2 THR B O 1
ATOM 751 N N . LYS B 1 3 ? -8.969 5.844 -19.484 1 58.94 3 LYS B N 1
ATOM 752 C CA . LYS B 1 3 ? -8.914 5.605 -18.047 1 58.94 3 LYS B CA 1
ATOM 753 C C . LYS B 1 3 ? -7.945 6.566 -17.359 1 58.94 3 LYS B C 1
ATOM 755 O O . LYS B 1 3 ? -6.746 6.559 -17.656 1 58.94 3 LYS B O 1
ATOM 760 N N . ARG B 1 4 ? -8.273 7.773 -17 1 75.81 4 ARG B N 1
ATOM 761 C CA . ARG B 1 4 ? -7.469 8.812 -16.375 1 75.81 4 ARG B CA 1
ATOM 762 C C . ARG B 1 4 ? -6.848 8.312 -15.07 1 75.81 4 ARG B C 1
ATOM 764 O O . ARG B 1 4 ? -7.469 7.539 -14.344 1 75.81 4 ARG B O 1
ATOM 771 N N . MET B 1 5 ? -5.57 8.445 -15.008 1 85.25 5 MET B N 1
ATOM 772 C CA . MET B 1 5 ? -4.805 8.125 -13.805 1 85.25 5 MET B CA 1
ATOM 773 C C . MET B 1 5 ? -5.379 8.836 -12.586 1 85.25 5 MET B C 1
ATOM 775 O O . MET B 1 5 ? -5.648 10.039 -12.633 1 85.25 5 MET B O 1
ATOM 779 N N . PRO B 1 6 ? -5.715 8.125 -11.578 1 90.81 6 PRO B N 1
ATOM 780 C CA . PRO B 1 6 ? -6.121 8.797 -10.336 1 90.81 6 PRO B CA 1
ATOM 781 C C . PRO B 1 6 ? -5.051 9.742 -9.805 1 90.81 6 PRO B C 1
ATOM 783 O O . PRO B 1 6 ? -3.857 9.531 -10.039 1 90.81 6 PRO B O 1
ATOM 786 N N . PRO B 1 7 ? -5.531 10.805 -9.18 1 91.81 7 PRO B N 1
ATOM 787 C CA . PRO B 1 7 ? -4.531 11.711 -8.602 1 91.81 7 PRO B CA 1
ATOM 788 C C . PRO B 1 7 ? -3.746 11.062 -7.465 1 91.81 7 PRO B C 1
ATOM 790 O O . PRO B 1 7 ? -4.266 10.195 -6.766 1 91.81 7 PRO B O 1
ATOM 793 N N . HIS B 1 8 ? -2.467 11.461 -7.324 1 94.81 8 HIS B N 1
ATOM 794 C CA . HIS B 1 8 ? -1.703 11.078 -6.141 1 94.81 8 HIS B CA 1
ATOM 795 C C . HIS B 1 8 ? -2.354 11.609 -4.871 1 94.81 8 HIS B C 1
ATOM 797 O O . HIS B 1 8 ? -2.938 12.695 -4.879 1 94.81 8 HIS B O 1
ATOM 803 N N . PRO B 1 9 ? -2.252 10.93 -3.775 1 96.44 9 PRO B N 1
ATOM 804 C CA . PRO B 1 9 ? -2.818 11.422 -2.516 1 96.44 9 PRO B CA 1
ATOM 805 C C . PRO B 1 9 ? -2.34 12.82 -2.156 1 96.44 9 PRO B C 1
ATOM 807 O O . PRO B 1 9 ? -3.039 13.555 -1.455 1 96.44 9 PRO B O 1
ATOM 810 N N . GLY B 1 10 ? -1.146 13.156 -2.615 1 97.5 10 GLY B N 1
ATOM 811 C CA . GLY B 1 10 ? -0.576 14.461 -2.318 1 97.5 10 GLY B CA 1
ATOM 812 C C . GLY B 1 10 ? -1.508 15.609 -2.658 1 97.5 10 GLY B C 1
ATOM 813 O O . GLY B 1 10 ? -1.485 16.641 -1.998 1 97.5 10 GLY B O 1
ATOM 814 N N . ARG B 1 11 ? -2.236 15.406 -3.697 1 96.81 11 ARG B N 1
ATOM 815 C CA . ARG B 1 11 ? -3.193 16.438 -4.09 1 96.81 11 ARG B CA 1
ATOM 816 C C . ARG B 1 11 ? -4.223 16.672 -2.992 1 96.81 11 ARG B C 1
ATOM 818 O O . ARG B 1 11 ? -4.586 17.812 -2.715 1 96.81 11 ARG B O 1
ATOM 825 N N . TYR B 1 12 ? -4.68 15.641 -2.336 1 96.88 12 TYR B N 1
ATOM 826 C CA . TYR B 1 12 ? -5.66 15.75 -1.261 1 96.88 12 TYR B CA 1
ATOM 827 C C . TYR B 1 12 ? -5.047 16.406 -0.028 1 96.88 12 TYR B C 1
ATOM 829 O O . TYR B 1 12 ? -5.723 17.156 0.688 1 96.88 12 TYR B O 1
ATOM 837 N N . ILE B 1 13 ? -3.832 16.078 0.174 1 97.75 13 ILE B N 1
ATOM 838 C CA . ILE B 1 13 ? -3.127 16.719 1.276 1 97.75 13 ILE B CA 1
ATOM 839 C C . ILE B 1 13 ? -3.033 18.219 1.021 1 97.75 13 ILE B C 1
ATOM 841 O O . ILE B 1 13 ? -3.307 19.031 1.914 1 97.75 13 ILE B O 1
ATOM 845 N N . SER B 1 14 ? -2.646 18.562 -0.199 1 97.56 14 SER B N 1
ATOM 846 C CA . SER B 1 14 ? -2.559 19.969 -0.594 1 97.56 14 SER B CA 1
ATOM 847 C C . SER B 1 14 ? -3.893 20.672 -0.401 1 97.56 14 SER B C 1
ATOM 849 O O . SER B 1 14 ? -3.938 21.781 0.134 1 97.56 14 SER B O 1
ATOM 851 N N . ASP B 1 15 ? -4.926 20.062 -0.812 1 97 15 ASP B N 1
ATOM 852 C CA . ASP B 1 15 ? -6.266 20.609 -0.649 1 97 15 ASP B CA 1
ATOM 853 C C . ASP B 1 15 ? -6.582 20.859 0.825 1 97 15 ASP B C 1
ATOM 855 O O . ASP B 1 15 ? -7.145 21.891 1.182 1 97 15 ASP B O 1
ATOM 859 N N . GLU B 1 16 ? -6.27 19.906 1.655 1 95.44 16 GLU B N 1
ATOM 860 C CA . GLU B 1 16 ? -6.516 20.031 3.088 1 95.44 16 GLU B CA 1
ATOM 861 C C . GLU B 1 16 ? -5.684 21.156 3.691 1 95.44 16 GLU B C 1
ATOM 863 O O . GLU B 1 16 ? -6.16 21.891 4.566 1 95.44 16 GLU B O 1
ATOM 868 N N . MET B 1 17 ? -4.457 21.266 3.254 1 96.31 17 MET B N 1
ATOM 869 C CA . MET B 1 17 ? -3.604 22.359 3.723 1 96.31 17 MET B CA 1
ATOM 870 C C . MET B 1 17 ? -4.23 23.719 3.408 1 96.31 17 MET B C 1
ATOM 872 O O . MET B 1 17 ? -4.207 24.625 4.242 1 96.31 17 MET B O 1
ATOM 876 N N . GLU B 1 18 ? -4.727 23.812 2.225 1 96.56 18 GLU B N 1
ATOM 877 C CA . GLU B 1 18 ? -5.391 25.062 1.823 1 96.56 18 GLU B CA 1
ATOM 878 C C . GLU B 1 18 ? -6.629 25.312 2.674 1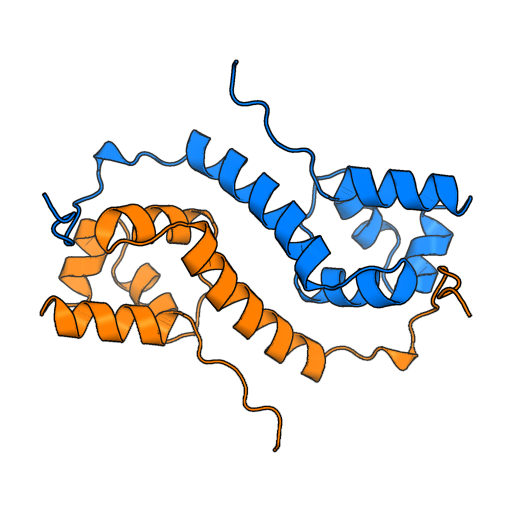 96.56 18 GLU B C 1
ATOM 880 O O . GLU B 1 18 ? -6.852 26.438 3.127 1 96.56 18 GLU B O 1
ATOM 885 N N . HIS B 1 19 ? -7.395 24.312 2.889 1 94.69 19 HIS B N 1
ATOM 886 C CA . HIS B 1 19 ? -8.602 24.406 3.697 1 94.69 19 HIS B CA 1
ATOM 887 C C . HIS B 1 19 ? -8.281 24.859 5.121 1 94.69 19 HIS B C 1
ATOM 889 O O . HIS B 1 19 ? -8.977 25.703 5.684 1 94.69 19 HIS B O 1
ATOM 895 N N . LEU B 1 20 ? -7.215 24.297 5.637 1 93.5 20 LEU B N 1
ATOM 896 C CA . LEU B 1 20 ? -6.801 24.594 7.008 1 93.5 20 LEU B CA 1
ATOM 897 C C . LEU B 1 20 ? -5.961 25.859 7.059 1 93.5 20 LEU B C 1
ATOM 899 O O . LEU B 1 20 ? -5.633 26.344 8.148 1 93.5 20 LEU B O 1
ATOM 903 N N . ASN B 1 21 ? -5.621 26.328 5.891 1 96.12 21 ASN B N 1
ATOM 904 C CA . ASN B 1 21 ? -4.789 27.516 5.762 1 96.12 21 ASN B CA 1
ATOM 905 C C . ASN B 1 21 ? -3.467 27.359 6.508 1 96.12 21 ASN B C 1
ATOM 907 O O . ASN B 1 21 ? -3.1 28.219 7.312 1 96.12 21 ASN B O 1
ATOM 911 N N . ILE B 1 22 ? -2.75 26.266 6.168 1 96.31 22 ILE B N 1
ATOM 912 C CA . ILE B 1 22 ? -1.469 26.016 6.816 1 96.31 22 ILE B CA 1
ATOM 913 C C . ILE B 1 22 ? -0.386 25.812 5.758 1 96.31 22 ILE B C 1
ATOM 915 O O . ILE B 1 22 ? -0.681 25.422 4.625 1 96.31 22 ILE B O 1
ATOM 919 N N . SER B 1 23 ? 0.832 26.109 6.227 1 97.88 23 SER B N 1
ATOM 920 C CA . SER B 1 23 ? 1.984 25.922 5.352 1 97.88 23 SER B CA 1
ATOM 921 C C . SER B 1 23 ? 2.496 24.484 5.402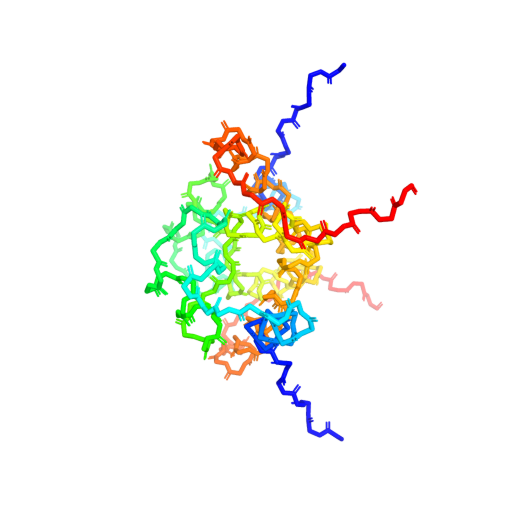 1 97.88 23 SER B C 1
ATOM 923 O O . SER B 1 23 ? 2.107 23.719 6.285 1 97.88 23 SER B O 1
ATOM 925 N N . LEU B 1 24 ? 3.369 24.203 4.469 1 98.31 24 LEU B N 1
ATOM 926 C CA . LEU B 1 24 ? 4.02 22.906 4.465 1 98.31 24 LEU B CA 1
ATOM 927 C C . LEU B 1 24 ? 4.836 22.688 5.734 1 98.31 24 LEU B C 1
ATOM 929 O O . LEU B 1 24 ? 4.867 21.594 6.285 1 98.31 24 LEU B O 1
ATOM 933 N N . ARG B 1 25 ? 5.465 23.734 6.164 1 98.38 25 ARG B N 1
ATOM 934 C CA . ARG B 1 25 ? 6.289 23.672 7.367 1 98.38 25 ARG B CA 1
ATOM 935 C C . ARG B 1 25 ? 5.434 23.391 8.602 1 98.38 25 ARG B C 1
ATOM 937 O O . ARG B 1 25 ? 5.828 22.625 9.477 1 98.38 25 ARG B O 1
ATOM 944 N N . ALA B 1 26 ? 4.328 24.031 8.641 1 98.06 26 ALA B N 1
ATOM 945 C CA . ALA B 1 26 ? 3.408 23.812 9.758 1 98.06 26 ALA B CA 1
ATOM 946 C C . ALA B 1 26 ? 2.898 22.375 9.781 1 98.06 26 ALA B C 1
ATOM 948 O O . ALA B 1 26 ? 2.816 21.766 10.844 1 98.06 26 ALA B O 1
ATOM 949 N N . LEU B 1 27 ? 2.525 21.875 8.625 1 98.19 27 LEU B N 1
ATOM 950 C CA . LEU B 1 27 ? 2.088 20.484 8.531 1 98.19 27 LEU B CA 1
ATOM 951 C C . LEU B 1 27 ? 3.201 19.531 8.961 1 98.19 27 LEU B C 1
ATOM 953 O O . LEU B 1 27 ? 2.959 18.578 9.695 1 98.19 27 LEU B O 1
ATOM 957 N N . ALA B 1 28 ? 4.379 19.766 8.484 1 98.62 28 ALA B N 1
ATOM 958 C CA . ALA B 1 28 ? 5.531 18.938 8.828 1 98.62 28 ALA B CA 1
ATOM 959 C C . ALA B 1 28 ? 5.719 18.859 10.344 1 98.62 28 ALA B C 1
ATOM 961 O O . ALA B 1 28 ? 5.922 17.781 10.891 1 98.62 28 ALA B O 1
ATOM 962 N N . ARG B 1 29 ? 5.648 19.984 10.953 1 98.19 29 ARG B N 1
ATOM 963 C CA . ARG B 1 29 ? 5.781 20.047 12.406 1 98.19 29 ARG B CA 1
ATOM 964 C C . ARG B 1 29 ? 4.688 19.234 13.094 1 98.19 29 ARG B C 1
ATOM 966 O O . ARG B 1 29 ? 4.961 18.484 14.023 1 98.19 29 ARG B O 1
ATOM 973 N N . ALA B 1 30 ? 3.482 19.422 12.633 1 97.75 30 ALA B N 1
ATOM 974 C CA . ALA B 1 30 ? 2.344 18.719 13.219 1 97.75 30 ALA B CA 1
ATOM 975 C C . ALA B 1 30 ? 2.484 17.203 13.062 1 97.75 30 ALA B C 1
ATOM 977 O O . ALA B 1 30 ? 2.068 16.453 13.938 1 97.75 30 ALA B O 1
ATOM 978 N N . LEU B 1 31 ? 3.07 16.797 11.977 1 97.69 31 LEU B N 1
ATOM 979 C CA . LEU B 1 31 ? 3.234 15.391 11.648 1 97.69 31 LEU B CA 1
ATOM 980 C C . LEU B 1 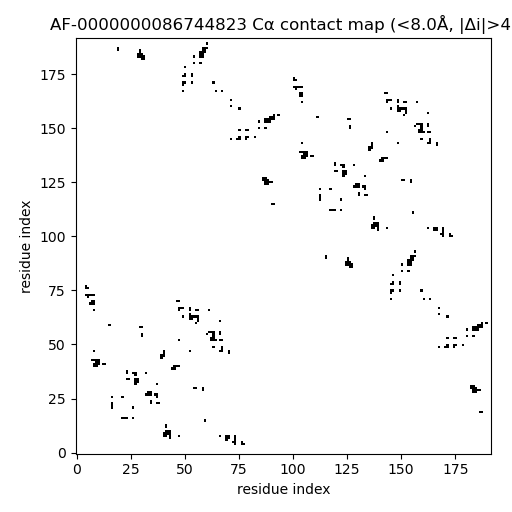31 ? 4.488 14.82 12.305 1 97.69 31 LEU B C 1
ATOM 982 O O . LEU B 1 31 ? 4.711 13.609 12.273 1 97.69 31 LEU B O 1
ATOM 986 N N . ASP B 1 32 ? 5.316 15.664 12.82 1 97.75 32 ASP B N 1
ATOM 987 C CA . ASP B 1 32 ? 6.598 15.273 13.398 1 97.75 32 ASP B CA 1
ATOM 988 C C . ASP B 1 32 ? 7.492 14.602 12.352 1 97.75 32 ASP B C 1
ATOM 990 O O . ASP B 1 32 ? 8.016 13.516 12.586 1 97.75 32 ASP B O 1
ATOM 994 N N . VAL B 1 33 ? 7.52 15.227 11.25 1 97.94 33 VAL B N 1
ATOM 995 C CA . VAL B 1 33 ? 8.414 14.82 10.172 1 97.94 33 VAL B CA 1
ATOM 996 C C . VAL B 1 33 ? 9.117 16.047 9.586 1 97.94 33 VAL B C 1
ATOM 998 O O . VAL B 1 33 ? 8.766 17.172 9.914 1 97.94 33 VAL B O 1
ATOM 1001 N N . SER B 1 34 ? 10.109 15.797 8.789 1 98.56 34 SER B N 1
ATOM 1002 C CA . SER B 1 34 ? 10.797 16.906 8.148 1 98.56 34 SER B CA 1
ATOM 1003 C C . SER B 1 34 ? 9.945 17.516 7.035 1 98.56 34 SER B C 1
ATOM 1005 O O . SER B 1 34 ? 9.148 16.812 6.402 1 98.56 34 SER B O 1
ATOM 1007 N N . PRO B 1 35 ? 10.125 18.766 6.75 1 98.5 35 PRO B N 1
ATOM 1008 C CA . PRO B 1 35 ? 9.453 19.375 5.602 1 98.5 35 PRO B CA 1
ATOM 1009 C C . PRO B 1 35 ? 9.758 18.656 4.289 1 98.5 35 PRO B C 1
ATOM 1011 O O . PRO B 1 35 ? 8.883 18.531 3.43 1 98.5 35 PRO B O 1
ATOM 1014 N N . SER B 1 36 ? 10.953 18.188 4.211 1 98.69 36 SER B N 1
ATOM 1015 C CA . SER B 1 36 ? 11.32 17.453 2.998 1 98.69 36 SER B CA 1
ATOM 1016 C C . SER B 1 36 ? 10.5 16.172 2.854 1 98.69 36 SER B C 1
ATOM 1018 O O . SER B 1 36 ? 10.078 15.82 1.751 1 98.69 36 SER B O 1
ATOM 1020 N N . THR B 1 37 ? 10.258 15.492 3.908 1 98.25 37 THR B N 1
ATOM 1021 C CA . THR B 1 37 ? 9.531 14.227 3.898 1 98.25 37 THR B CA 1
ATOM 1022 C C . THR B 1 37 ? 8.094 14.438 3.432 1 98.25 37 THR B C 1
ATOM 1024 O O . THR B 1 37 ? 7.641 13.789 2.48 1 98.25 37 THR B O 1
ATOM 1027 N N . ILE B 1 38 ? 7.406 15.344 4.062 1 98.56 38 ILE B N 1
ATOM 1028 C CA . ILE B 1 38 ? 6.004 15.547 3.707 1 98.56 38 ILE B CA 1
ATOM 1029 C C . ILE B 1 38 ? 5.914 16.297 2.377 1 98.56 38 ILE B C 1
ATOM 1031 O O . ILE B 1 38 ? 4.977 16.078 1.603 1 98.56 38 ILE B O 1
ATOM 1035 N N . GLY B 1 39 ? 6.871 17.172 2.092 1 98.69 39 GLY B N 1
ATOM 1036 C CA . GLY B 1 39 ? 6.91 17.859 0.811 1 98.69 39 GLY B CA 1
ATOM 1037 C C . GLY B 1 39 ? 6.914 16.906 -0.375 1 98.69 39 GLY B C 1
ATOM 1038 O O . GLY B 1 39 ? 6.172 17.109 -1.338 1 98.69 39 GLY B O 1
ATOM 1039 N N . ARG B 1 40 ? 7.684 15.875 -0.317 1 98.5 40 ARG B N 1
ATOM 1040 C CA . ARG B 1 40 ? 7.75 14.875 -1.38 1 98.5 40 ARG B CA 1
ATOM 1041 C C . ARG B 1 40 ? 6.414 14.156 -1.543 1 98.5 40 ARG B C 1
ATOM 1043 O O . ARG B 1 40 ? 6.023 13.812 -2.66 1 98.5 40 ARG B O 1
ATOM 1050 N N . VAL B 1 41 ? 5.738 13.906 -0.47 1 98.62 41 VAL B N 1
ATOM 1051 C CA . VAL B 1 41 ? 4.43 13.266 -0.522 1 98.62 41 VAL B CA 1
ATOM 1052 C C . VAL B 1 41 ? 3.42 14.203 -1.179 1 98.62 41 VAL B C 1
ATOM 1054 O O . VAL B 1 41 ? 2.678 13.797 -2.076 1 98.62 41 VAL B O 1
ATOM 1057 N N . VAL B 1 42 ? 3.441 15.438 -0.81 1 98.25 42 VAL B N 1
ATOM 1058 C CA . VAL B 1 42 ? 2.498 16.438 -1.306 1 98.25 42 VAL B CA 1
ATOM 1059 C C . VAL B 1 42 ? 2.717 16.656 -2.801 1 98.25 42 VAL B C 1
ATOM 1061 O O . VAL B 1 42 ? 1.756 16.797 -3.559 1 98.25 42 VAL B O 1
ATOM 1064 N N . GLU B 1 43 ? 3.936 16.594 -3.201 1 97.31 43 GLU B N 1
ATOM 1065 C CA . GLU B 1 43 ? 4.285 16.812 -4.602 1 97.31 43 GLU B CA 1
ATOM 1066 C C . GLU B 1 43 ? 4.098 15.555 -5.43 1 97.31 43 GLU B C 1
ATOM 1068 O O . GLU B 1 43 ? 4.215 15.586 -6.656 1 97.31 43 GLU B O 1
ATOM 1073 N N . GLY B 1 44 ? 3.885 14.461 -4.809 1 96.5 44 GLY B N 1
ATOM 1074 C CA . GLY B 1 44 ? 3.6 13.219 -5.512 1 96.5 44 GLY B CA 1
ATOM 1075 C C . GLY B 1 44 ? 4.848 12.422 -5.844 1 96.5 44 GLY B C 1
ATOM 1076 O O . GLY B 1 44 ? 4.789 11.461 -6.613 1 96.5 44 GLY B O 1
ATOM 1077 N N . SER B 1 45 ? 5.953 12.789 -5.305 1 97 45 SER B N 1
ATOM 1078 C CA . SER B 1 45 ? 7.195 12.094 -5.617 1 97 45 SER B CA 1
ATOM 1079 C C . SER B 1 45 ? 7.504 11.023 -4.57 1 97 45 SER B C 1
ATOM 1081 O O . SER B 1 45 ? 8.469 10.273 -4.711 1 97 45 SER B O 1
ATOM 1083 N N . ALA B 1 46 ? 6.793 10.922 -3.496 1 97.5 46 ALA B N 1
ATOM 1084 C CA . ALA B 1 46 ? 6.859 9.859 -2.502 1 97.5 46 ALA B CA 1
ATOM 1085 C C . ALA B 1 46 ? 5.465 9.32 -2.18 1 97.5 46 ALA B C 1
ATOM 1087 O O . ALA B 1 46 ? 4.477 10.055 -2.26 1 97.5 46 ALA B O 1
ATOM 1088 N N . ALA B 1 47 ? 5.41 8.094 -1.853 1 97.31 47 ALA B N 1
ATOM 1089 C CA . ALA B 1 47 ? 4.137 7.438 -1.567 1 97.31 47 ALA B CA 1
ATOM 1090 C C . ALA B 1 47 ? 3.676 7.73 -0.142 1 97.31 47 ALA B C 1
ATOM 1092 O O . ALA B 1 47 ? 4.492 8.023 0.733 1 97.31 47 ALA B O 1
ATOM 1093 N N . VAL B 1 48 ? 2.365 7.656 0.042 1 98.06 48 VAL B N 1
ATOM 1094 C CA . VAL B 1 48 ? 1.815 7.555 1.391 1 98.06 48 VAL B CA 1
ATOM 1095 C C . VAL B 1 48 ? 2.031 6.145 1.93 1 98.06 48 VAL B C 1
ATOM 1097 O O . VAL B 1 48 ? 1.333 5.207 1.532 1 98.06 48 VAL B O 1
ATOM 1100 N N . THR B 1 49 ? 2.99 6.02 2.83 1 97.25 49 THR B N 1
ATOM 1101 C CA . THR B 1 49 ? 3.275 4.75 3.494 1 97.25 49 THR B CA 1
ATOM 1102 C C . THR B 1 49 ? 2.303 4.512 4.645 1 97.25 49 THR B C 1
ATOM 1104 O O . THR B 1 49 ? 1.555 5.414 5.027 1 97.25 49 THR B O 1
ATOM 1107 N N . PRO B 1 50 ? 2.291 3.285 5.184 1 97.25 50 PRO B N 1
ATOM 1108 C CA . PRO B 1 50 ? 1.448 3.051 6.359 1 97.25 50 PRO B CA 1
ATOM 1109 C C . PRO B 1 50 ? 1.754 4.012 7.504 1 97.25 50 PRO B C 1
ATOM 1111 O O . PRO B 1 50 ? 0.834 4.52 8.148 1 97.25 50 PRO B O 1
ATOM 1114 N N . GLY B 1 51 ? 3.043 4.262 7.707 1 97.25 51 GLY B N 1
ATOM 1115 C CA . GLY B 1 51 ? 3.416 5.215 8.742 1 97.25 51 GLY B CA 1
ATOM 1116 C C . GLY B 1 51 ? 2.898 6.617 8.477 1 97.25 51 GLY B C 1
ATOM 1117 O O . GLY B 1 51 ? 2.367 7.27 9.375 1 97.25 51 GLY B O 1
ATOM 1118 N N . MET B 1 52 ? 3.076 7.062 7.289 1 97.88 52 MET B N 1
ATOM 1119 C CA . MET B 1 52 ? 2.592 8.383 6.914 1 97.88 52 MET B CA 1
ATOM 1120 C C . MET B 1 52 ? 1.069 8.453 6.996 1 97.88 52 MET B C 1
ATOM 1122 O O . MET B 1 52 ? 0.51 9.469 7.406 1 97.88 52 MET B O 1
ATOM 1126 N N . ALA B 1 53 ? 0.408 7.375 6.609 1 98.19 53 ALA B N 1
ATOM 1127 C CA . ALA B 1 53 ? -1.05 7.305 6.66 1 98.19 53 ALA B CA 1
ATOM 1128 C C . ALA B 1 53 ? -1.562 7.496 8.086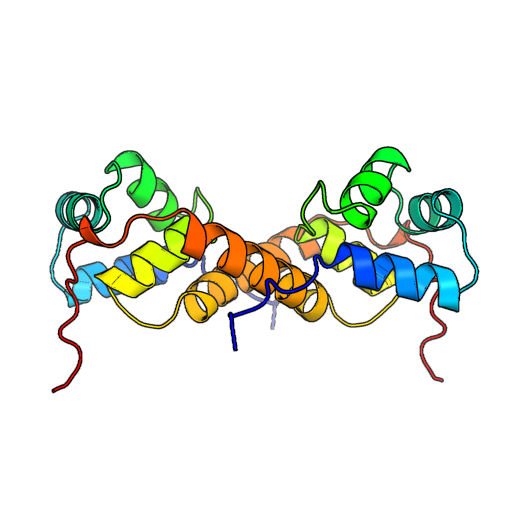 1 98.19 53 ALA B C 1
ATOM 1130 O O . ALA B 1 53 ? -2.523 8.234 8.312 1 98.19 53 ALA B O 1
ATOM 1131 N N . VAL B 1 54 ? -0.915 6.875 9 1 97.38 54 VAL B N 1
ATOM 1132 C CA . VAL B 1 54 ? -1.294 6.992 10.406 1 97.38 54 VAL B CA 1
ATOM 1133 C C . VAL B 1 54 ? -1.098 8.43 10.875 1 97.38 54 VAL B C 1
ATOM 1135 O O . VAL B 1 54 ? -1.965 8.992 11.555 1 97.38 54 VAL B O 1
ATOM 1138 N N . ARG B 1 55 ? -0.019 8.992 10.484 1 97.5 55 ARG B N 1
ATOM 1139 C CA . ARG B 1 55 ? 0.268 10.375 10.867 1 97.5 55 ARG B CA 1
ATOM 1140 C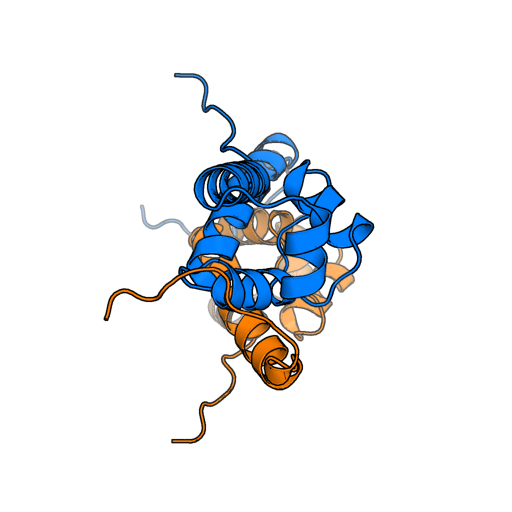 C . ARG B 1 55 ? -0.762 11.328 10.273 1 97.5 55 ARG B C 1
ATOM 1142 O O . ARG B 1 55 ? -1.283 12.203 10.977 1 97.5 55 ARG B O 1
ATOM 1149 N N . LEU B 1 56 ? -1.04 11.172 9.031 1 97.56 56 LEU B N 1
ATOM 1150 C CA . LEU B 1 56 ? -1.993 12.039 8.344 1 97.56 56 LEU B CA 1
ATOM 1151 C C . LEU B 1 56 ? -3.375 11.938 8.984 1 97.56 56 LEU B C 1
ATOM 1153 O O . LEU B 1 56 ? -4.035 12.953 9.203 1 97.56 56 LEU B O 1
ATOM 1157 N N . ALA B 1 57 ? -3.795 10.727 9.227 1 96.31 57 ALA B N 1
ATOM 1158 C CA . ALA B 1 57 ? -5.094 10.508 9.852 1 96.31 57 ALA B CA 1
ATOM 1159 C C . ALA B 1 57 ? -5.184 11.227 11.195 1 96.31 57 ALA B C 1
ATOM 1161 O O . ALA B 1 57 ? -6.219 11.805 11.531 1 96.31 57 ALA B O 1
ATOM 1162 N N . SER B 1 58 ? -4.133 11.203 11.891 1 95.56 58 SER B N 1
ATOM 1163 C CA . SER B 1 58 ? -4.082 11.805 13.211 1 95.56 58 SER B CA 1
ATOM 1164 C C . SER B 1 58 ? -4.098 13.328 13.125 1 95.56 58 SER B C 1
ATOM 1166 O O . SER B 1 58 ? -4.688 14 13.977 1 95.56 58 SER B O 1
ATOM 1168 N N . VAL B 1 59 ? -3.51 13.883 12.133 1 96.5 59 VAL B N 1
ATOM 1169 C CA . VAL B 1 59 ? -3.225 15.312 12.109 1 96.5 59 VAL B CA 1
ATOM 1170 C C . VAL B 1 59 ? -4.281 16.031 11.281 1 96.5 59 VAL B C 1
ATOM 1172 O O . VAL B 1 59 ? -4.777 17.094 11.68 1 96.5 59 VAL B O 1
ATOM 1175 N N . ILE B 1 60 ? -4.629 15.43 10.148 1 94.06 60 ILE B N 1
ATOM 1176 C CA . ILE B 1 60 ? -5.543 16.188 9.312 1 94.06 60 ILE B CA 1
ATOM 1177 C C . ILE B 1 60 ? -6.852 15.43 9.141 1 94.06 60 ILE B C 1
ATOM 1179 O O . ILE B 1 60 ? -7.801 15.938 8.531 1 94.06 60 ILE B O 1
ATOM 1183 N N . GLY B 1 61 ? -6.859 14.164 9.516 1 93.19 61 GLY B N 1
ATOM 1184 C CA . GLY B 1 61 ? -8.156 13.516 9.648 1 93.19 61 GLY B CA 1
ATOM 1185 C C . GLY B 1 61 ? -8.336 12.336 8.711 1 93.19 61 GLY B C 1
ATOM 1186 O O . GLY B 1 61 ? -7.371 11.875 8.102 1 93.19 61 GLY B O 1
ATOM 1187 N N . SER B 1 62 ? -9.609 11.734 8.742 1 93.75 62 SER B N 1
ATOM 1188 C CA . SER B 1 62 ? -9.969 10.5 8.047 1 93.75 62 SER B CA 1
ATOM 1189 C C . SER B 1 62 ? -9.367 9.281 8.734 1 93.75 62 SER B C 1
ATOM 1191 O O . SER B 1 62 ? -9.266 9.242 9.961 1 93.75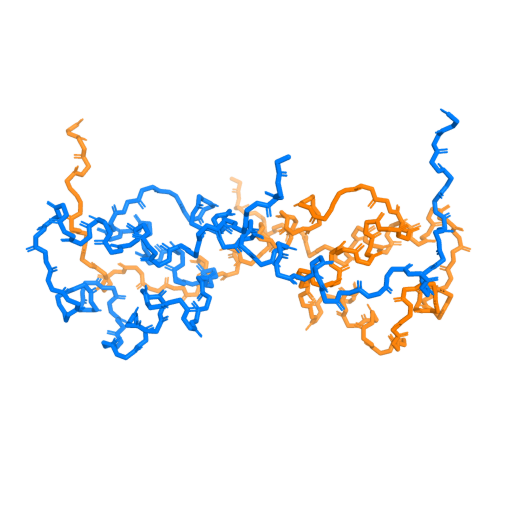 62 SER B O 1
ATOM 1193 N N . THR B 1 63 ? -9.18 8.234 7.988 1 96.38 63 THR B N 1
ATOM 1194 C CA . THR B 1 63 ? -8.578 7.027 8.531 1 96.38 63 THR B CA 1
ATOM 1195 C C . THR B 1 63 ? -7.309 6.664 7.77 1 96.38 63 THR B C 1
ATOM 1197 O O . THR B 1 63 ? -7.137 7.059 6.613 1 96.38 63 THR B O 1
ATOM 1200 N N . PRO B 1 64 ? -6.426 6 8.43 1 97.19 64 PRO B N 1
ATOM 1201 C CA . PRO B 1 64 ? -5.246 5.531 7.703 1 97.19 64 PRO B CA 1
ATOM 1202 C C . PRO B 1 64 ? -5.602 4.719 6.461 1 97.19 64 PRO B C 1
ATOM 1204 O O . PRO B 1 64 ? -4.941 4.84 5.426 1 97.19 64 PRO B O 1
ATOM 1207 N N . GLU B 1 65 ? -6.609 3.928 6.594 1 96.62 65 GLU B N 1
ATOM 1208 C CA . GLU B 1 65 ? -7.059 3.104 5.473 1 96.62 65 GLU B CA 1
ATOM 1209 C C . GLU B 1 65 ? -7.465 3.965 4.281 1 96.62 65 GLU B C 1
ATOM 1211 O O . GLU B 1 65 ? -7.211 3.602 3.131 1 96.62 65 GLU B O 1
ATOM 1216 N N . MET B 1 66 ? -8.125 5.035 4.57 1 96.25 66 MET B N 1
ATOM 1217 C CA . MET B 1 66 ? -8.547 5.93 3.496 1 96.25 66 MET B CA 1
ATOM 1218 C C . MET B 1 66 ? -7.34 6.48 2.742 1 96.25 66 MET B C 1
ATOM 1220 O O . MET B 1 66 ? -7.312 6.457 1.51 1 96.25 66 MET B O 1
ATOM 1224 N N . TRP B 1 67 ? -6.355 6.957 3.434 1 97.75 67 TRP B N 1
ATOM 1225 C CA . TRP B 1 67 ? -5.145 7.504 2.824 1 97.75 67 TRP B CA 1
ATOM 1226 C C . TRP B 1 67 ? -4.422 6.441 2.002 1 97.75 67 TRP B C 1
ATOM 1228 O O . TRP B 1 67 ? -3.934 6.723 0.906 1 97.75 67 TRP B O 1
ATOM 1238 N N . LEU B 1 68 ? -4.34 5.242 2.52 1 97.19 68 LEU B N 1
ATOM 1239 C CA . LEU B 1 68 ? -3.674 4.156 1.808 1 97.19 68 LEU B CA 1
ATOM 1240 C C . LEU B 1 68 ? -4.449 3.77 0.553 1 97.19 68 LEU B C 1
ATOM 1242 O O . LEU B 1 68 ? -3.857 3.387 -0.457 1 97.19 68 LEU B O 1
ATOM 1246 N N . ARG B 1 69 ? -5.766 3.877 0.63 1 96.38 69 ARG B N 1
ATOM 1247 C CA . ARG B 1 69 ? -6.586 3.566 -0.537 1 96.38 69 ARG B CA 1
ATOM 1248 C C . ARG B 1 69 ? -6.297 4.531 -1.682 1 96.38 69 ARG B C 1
ATOM 1250 O O . ARG B 1 69 ? -6.262 4.129 -2.846 1 96.38 69 ARG B O 1
ATOM 1257 N N . LEU B 1 70 ? -6.16 5.789 -1.407 1 96.56 70 LEU B N 1
ATOM 1258 C CA . LEU B 1 70 ? -5.797 6.77 -2.422 1 96.56 70 LEU B CA 1
ATOM 1259 C C . LEU B 1 70 ? -4.457 6.418 -3.066 1 96.56 70 LEU B C 1
ATOM 1261 O O . LEU B 1 70 ? -4.316 6.484 -4.289 1 96.56 70 LEU B O 1
ATOM 1265 N N . GLN B 1 71 ? -3.529 6.039 -2.254 1 97.06 71 GLN B N 1
ATOM 1266 C CA . GLN B 1 71 ? -2.209 5.652 -2.74 1 97.06 71 GLN B CA 1
ATOM 1267 C C . GLN B 1 71 ? -2.285 4.402 -3.611 1 97.06 71 GLN B C 1
ATOM 1269 O O . GLN B 1 71 ? -1.625 4.32 -4.648 1 97.06 71 GLN B O 1
ATOM 1274 N N . GLU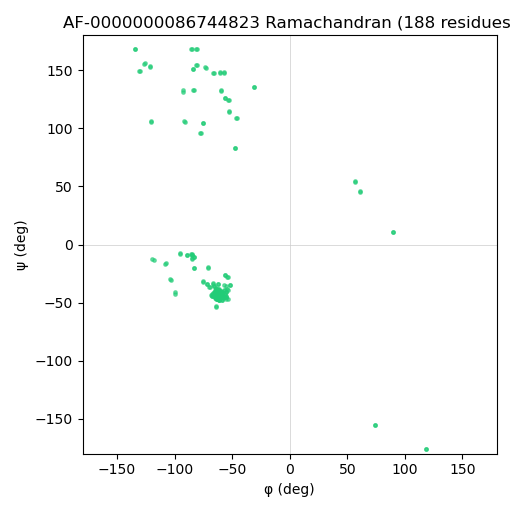 B 1 72 ? -3.018 3.469 -3.109 1 95.94 72 GLU B N 1
ATOM 1275 C CA . GLU B 1 72 ? -3.172 2.205 -3.826 1 95.94 72 GLU B CA 1
ATOM 1276 C C . GLU B 1 72 ? -3.76 2.428 -5.215 1 95.94 72 GLU B C 1
ATOM 1278 O O . GLU B 1 72 ? -3.316 1.815 -6.191 1 95.94 72 GLU B O 1
ATOM 1283 N N . ALA B 1 73 ? -4.852 3.24 -5.223 1 95.88 73 ALA B N 1
ATOM 1284 C CA . ALA B 1 73 ? -5.469 3.545 -6.512 1 95.88 73 ALA B CA 1
ATOM 1285 C C . ALA B 1 73 ? -4.453 4.145 -7.48 1 95.88 73 ALA B C 1
ATOM 1287 O O . ALA B 1 73 ? -4.395 3.754 -8.648 1 95.88 73 ALA B O 1
ATOM 1288 N N . TYR B 1 74 ? -3.701 5.039 -7.016 1 95 74 TYR B N 1
ATOM 1289 C CA . TYR B 1 74 ? -2.666 5.688 -7.816 1 95 74 TYR B CA 1
ATOM 1290 C C . TYR B 1 74 ? -1.608 4.68 -8.258 1 95 74 TYR B C 1
ATOM 1292 O O . TYR B 1 74 ? -1.258 4.617 -9.438 1 95 74 TYR B O 1
ATOM 1300 N N . SER B 1 75 ? -1.138 3.846 -7.328 1 95.94 75 SER B N 1
ATOM 1301 C CA . SER B 1 75 ? -0.057 2.896 -7.582 1 95.94 75 SER B CA 1
ATOM 1302 C C . SER B 1 75 ? -0.49 1.816 -8.57 1 95.94 75 SER B C 1
ATOM 1304 O O . SER B 1 75 ? 0.292 1.401 -9.43 1 95.94 75 SER B O 1
ATOM 1306 N N . LEU B 1 76 ? -1.654 1.358 -8.398 1 95.81 76 LEU B N 1
ATOM 1307 C CA . LEU B 1 76 ? -2.152 0.318 -9.289 1 95.81 76 LEU B CA 1
ATOM 1308 C C . LEU B 1 76 ? -2.297 0.846 -10.711 1 95.81 76 LEU B C 1
ATOM 1310 O O . LEU B 1 76 ? -2.006 0.134 -11.68 1 95.81 76 LEU B O 1
ATOM 1314 N N . ALA B 1 77 ? -2.787 2.061 -10.82 1 94 77 ALA B N 1
ATOM 1315 C CA . ALA B 1 77 ? -2.902 2.674 -12.141 1 94 77 ALA B CA 1
ATOM 1316 C C . ALA B 1 77 ? -1.541 2.77 -12.82 1 94 77 ALA B C 1
ATOM 1318 O O . ALA B 1 77 ? -1.422 2.516 -14.023 1 94 77 ALA B O 1
ATOM 1319 N N . GLN B 1 78 ? -0.509 3.123 -12.109 1 92.38 78 GLN B N 1
ATOM 1320 C CA . GLN B 1 78 ? 0.844 3.217 -12.648 1 92.38 78 GLN B CA 1
ATOM 1321 C C . GLN B 1 78 ? 1.354 1.852 -13.102 1 92.38 78 GLN B C 1
ATOM 1323 O O . GLN B 1 78 ? 1.916 1.721 -14.188 1 92.38 78 GLN B O 1
ATOM 1328 N N . VAL B 1 79 ? 1.166 0.844 -12.289 1 92.88 79 VAL B N 1
ATOM 1329 C CA . VAL B 1 79 ? 1.7 -0.497 -12.5 1 92.88 79 VAL B CA 1
ATOM 1330 C C . VAL B 1 79 ? 1.024 -1.135 -13.719 1 92.88 79 VAL B C 1
ATOM 1332 O O . VAL B 1 79 ? 1.669 -1.846 -14.492 1 92.88 79 VAL B O 1
ATOM 1335 N N . LYS B 1 80 ? -0.272 -0.967 -13.766 1 87.62 80 LYS B N 1
ATOM 1336 C CA . LYS B 1 80 ? -1.021 -1.563 -14.867 1 87.62 80 LYS B CA 1
ATOM 1337 C C . LYS B 1 80 ? -0.478 -1.098 -16.219 1 87.62 80 LYS B C 1
ATOM 1339 O O . LYS B 1 80 ? -0.55 -1.828 -17.203 1 87.62 80 LYS B O 1
ATOM 1344 N N . GLN B 1 81 ? 0.118 0.05 -16.203 1 88.38 81 GLN B N 1
ATOM 1345 C CA . GLN B 1 81 ? 0.692 0.578 -17.438 1 88.38 81 GLN B CA 1
ATOM 1346 C C . GLN B 1 81 ? 2.078 -0.007 -17.688 1 88.38 81 GLN B C 1
ATOM 1348 O O . GLN B 1 81 ? 2.572 0.023 -18.812 1 88.38 81 GLN B O 1
ATOM 1353 N N . GLU B 1 82 ? 2.67 -0.494 -16.703 1 90.06 82 GLU B N 1
ATOM 1354 C CA . GLU B 1 82 ? 4.074 -0.875 -16.797 1 90.06 82 GLU B CA 1
ATOM 1355 C C . GLU B 1 82 ? 4.23 -2.391 -16.906 1 90.06 82 GLU B C 1
ATOM 1357 O O . GLU B 1 82 ? 5.211 -2.883 -17.469 1 90.06 82 GLU B O 1
ATOM 1362 N N . ILE B 1 83 ? 3.322 -3.162 -16.328 1 87.81 83 ILE B N 1
ATOM 1363 C CA . ILE B 1 83 ? 3.488 -4.605 -16.188 1 87.81 83 ILE B CA 1
ATOM 1364 C C . ILE B 1 83 ? 3.047 -5.297 -17.484 1 87.81 83 ILE B C 1
ATOM 1366 O O . ILE B 1 83 ? 1.979 -4.996 -18.016 1 87.81 83 ILE B O 1
ATOM 1370 N N . ASP B 1 84 ? 3.918 -6.219 -17.922 1 89.88 84 ASP B N 1
ATOM 1371 C CA . ASP B 1 84 ? 3.576 -7.074 -19.062 1 89.88 84 ASP B CA 1
ATOM 1372 C C . ASP B 1 84 ? 2.922 -8.375 -18.578 1 89.88 84 ASP B C 1
ATOM 1374 O O . ASP B 1 84 ? 3.609 -9.305 -18.172 1 89.88 84 ASP B O 1
ATOM 1378 N N . LEU B 1 85 ? 1.642 -8.469 -18.781 1 91.56 85 LEU B N 1
ATOM 1379 C CA . LEU B 1 85 ? 0.872 -9.594 -18.266 1 91.56 85 LEU B CA 1
ATOM 1380 C C . LEU B 1 85 ? 0.905 -10.773 -19.219 1 91.56 85 LEU B C 1
ATOM 1382 O O . LEU B 1 85 ? 0.459 -11.867 -18.875 1 91.56 85 LEU B O 1
ATOM 1386 N N . THR B 1 86 ? 1.445 -10.586 -20.375 1 91.94 86 THR B N 1
ATOM 1387 C CA . THR B 1 86 ? 1.42 -11.609 -21.406 1 91.94 86 THR B CA 1
ATOM 1388 C C . THR B 1 86 ? 2.342 -12.773 -21.031 1 91.94 86 THR B C 1
ATOM 1390 O O . THR B 1 86 ? 2.195 -13.883 -21.547 1 91.94 86 THR B O 1
ATOM 1393 N N . ARG B 1 87 ? 3.279 -12.516 -20.125 1 92.88 87 ARG B N 1
ATOM 1394 C CA . ARG B 1 87 ? 4.25 -13.539 -19.75 1 92.88 87 ARG B CA 1
ATOM 1395 C C . ARG B 1 87 ? 3.736 -14.383 -18.594 1 92.88 87 ARG B C 1
ATOM 1397 O O . ARG B 1 87 ? 4.363 -15.367 -18.203 1 92.88 87 ARG B O 1
ATOM 1404 N N . LEU B 1 88 ? 2.68 -13.984 -18.031 1 94.25 88 LEU B N 1
ATOM 1405 C CA . LEU B 1 88 ? 2.15 -14.68 -16.859 1 94.25 88 LEU B CA 1
ATOM 1406 C C . LEU B 1 88 ? 1.3 -15.875 -17.266 1 94.25 88 LEU B C 1
ATOM 1408 O O . LEU B 1 88 ? 0.726 -15.883 -18.359 1 94.25 88 LEU B O 1
ATOM 1412 N N . THR B 1 89 ? 1.249 -16.906 -16.406 1 94.94 89 THR B N 1
ATOM 1413 C CA . THR B 1 89 ? 0.465 -18.109 -16.672 1 94.94 89 THR B CA 1
ATOM 1414 C C . THR B 1 89 ? -0.587 -18.312 -15.578 1 94.94 89 THR B C 1
ATOM 1416 O O . THR B 1 89 ? -0.259 -18.703 -14.453 1 94.94 89 THR B O 1
ATOM 1419 N N . PRO B 1 90 ? -1.858 -18.031 -15.898 1 94.12 90 PRO B N 1
ATOM 1420 C CA . PRO B 1 90 ? -2.904 -18.234 -14.898 1 94.12 90 PRO B CA 1
ATOM 1421 C C . PRO B 1 90 ? -2.986 -19.688 -14.414 1 94.12 90 PRO B C 1
ATOM 1423 O O . PRO B 1 90 ? -2.887 -20.609 -15.211 1 94.12 90 PRO B O 1
ATOM 1426 N N . LEU B 1 91 ? -3.031 -19.891 -13.195 1 92.19 91 LEU B N 1
ATOM 1427 C CA . LEU B 1 91 ? -3.082 -21.219 -12.602 1 92.19 91 LEU B CA 1
ATOM 1428 C C . LEU B 1 91 ? -4.465 -21.516 -12.023 1 92.19 91 LEU B C 1
ATOM 1430 O O . LEU B 1 91 ? -4.75 -22.641 -11.625 1 92.19 91 LEU B O 1
ATOM 1434 N N . PHE B 1 92 ? -5.219 -20.406 -11.867 1 76.81 92 PHE B N 1
ATOM 1435 C CA . PHE B 1 92 ? -6.574 -20.609 -11.367 1 76.81 92 PHE B CA 1
ATOM 1436 C C . PHE B 1 92 ? -7.559 -20.75 -12.523 1 76.81 92 PHE B C 1
ATOM 1438 O O . PHE B 1 92 ? -7.285 -20.297 -13.641 1 76.81 92 PHE B O 1
ATOM 1445 N N . THR B 1 93 ? -8.461 -21.766 -12.562 1 67.25 93 THR B N 1
ATOM 1446 C CA . THR B 1 93 ? -9.523 -21.922 -13.555 1 67.25 93 THR B CA 1
ATOM 1447 C C . THR B 1 93 ? -10.688 -20.984 -13.234 1 67.25 93 THR B C 1
ATOM 1449 O O . THR B 1 93 ? -11.328 -21.109 -12.195 1 67.25 93 THR B O 1
ATOM 1452 N N . PRO B 1 94 ? -10.617 -19.719 -13.984 1 56.19 94 PRO B N 1
ATOM 1453 C CA . PRO B 1 94 ? -11.82 -18.922 -13.734 1 56.19 94 PRO B CA 1
ATOM 1454 C C . PRO B 1 94 ? -13.109 -19.688 -13.992 1 56.19 94 PRO B C 1
ATOM 1456 O O . PRO B 1 94 ? -13.133 -20.594 -14.828 1 56.19 94 PRO B O 1
ATOM 1459 N N . ALA B 1 95 ? -13.961 -19.953 -12.93 1 50.78 95 ALA B N 1
ATOM 1460 C CA . ALA B 1 95 ? -15.211 -20.641 -13.234 1 50.78 95 ALA B CA 1
ATOM 1461 C C . ALA B 1 95 ? -15.711 -20.281 -14.633 1 50.78 95 ALA B C 1
ATOM 1463 O O . ALA B 1 95 ? -15.602 -19.125 -15.055 1 50.78 95 ALA B O 1
ATOM 1464 N N . PRO B 1 96 ? -16.188 -21.344 -15.438 1 48.38 96 PRO B N 1
ATOM 1465 C CA . PRO B 1 96 ? -16.781 -21.062 -16.75 1 48.38 96 PRO B CA 1
ATOM 1466 C C . PRO B 1 96 ? -17.75 -19.875 -16.703 1 48.38 96 PRO B C 1
ATOM 1468 O O . PRO B 1 96 ? -18.328 -19.594 -15.648 1 48.38 96 PRO B O 1
#

Secondary structure (DSSP, 8-state):
---PPPPPHHHHHHHHHHHHT--HHHHHHHHTS-HHHHHHHHHTSS---HHHHHHHHHHT-S-HHHHHHHHHHHHHHHHHHH--GGG----S----/---PPPPPHHHHHHHHHHHHT--HHHHHHHHTS-HHHHHHHHTTSS---HHHHHHHHHHT-S-HHHHHHHHHHHHHHHHHHH--GGG----S----

Solvent-accessible surface area (backbone atoms only — not comparable to full-atom values): 10528 Å² total; per-residue (Å²): 126,78,82,71,72,56,66,49,47,13,55,57,50,50,51,48,30,60,75,68,67,52,52,67,61,56,50,14,54,23,52,65,49,50,48,67,61,50,47,33,24,43,72,52,79,39,78,62,43,59,63,52,17,46,39,43,19,60,21,68,42,81,44,35,65,57,47,37,47,37,30,48,53,26,44,40,52,56,35,64,74,68,60,74,67,83,67,44,42,60,73,49,79,74,77,130,127,79,82,72,72,58,67,49,48,13,56,57,51,49,52,48,31,59,75,69,67,52,51,67,61,55,50,13,53,25,52,63,47,52,47,69,62,51,46,33,24,44,72,52,77,38,78,62,42,59,62,51,17,48,39,42,22,59,21,67,42,84,45,34,65,56,48,39,48,37,32,46,52,25,46,40,51,55,35,64,71,68,58,73,68,83,68,43,43,60,72,48,79,74,76,132

Foldseek 3Di:
DPPDQQDQLLCVVVVLCVVVVHDLCVLCVQLVHDSVVNVCSNVPNDHCDLSNLCSCCVRRRDHSVVRVVSRVSNVVVVVVVVDDCVPDDDPDDPDD/DPPDQQDQLLCVVVVLCVVVVHDLCVLCVQLVHDSVVNVCSNVPNDHCDLSNLCSCCVRRRDHSVVRVVSRVSNVVVVVVVVDDCVPDDDPDPPDD

Radius of gyration: 18.84 Å; Cα contacts (8 Å, |Δi|>4): 247; chains: 2; bounding box: 31×56×45 Å

pLDDT: mean 92.2, std 12.2, range [36.53, 98.69]

Sequence (192 aa):
MTKRMPPHPGRYISDEMEHLNISLRALARALDVSPSTIGRVVEGSAAVTPGMAVRLASVIGSTPEMWLRLQEAYSLAQVKQEIDLTRLTPLFTPAPMTKRMPPHPGRYISDEMEHLNISLRALARALDVSPSTIGRVVEGSAAVTPGMAVRLASVIGSTPEMWLRLQEAYSLAQVKQEIDLTRLTPLFTPAP